Protein AF-A0A024UUH6-F1 (afdb_monomer_lite)

Sequence (190 aa):
MTDNLAWRLVSEKDIDTLAAIHDAVACRQIFYDIFSFQGMASTTGAPLDLLLDMYLYLYVFCKERELTPLKTSVVLAIMHRVIQRDLFLQSSDHGKQAPWTLPDSFDHFQSLLLQHSVERPPISTGIFNAADVASTVEYVTHSYYRHFNLYQVIFIPQTHVSIVQAHDTPSACNIASYEGADTPGNPRPL

Foldseek 3Di:
DAPPQFCVQAHPVLVVVVVVDPDLVVQLVSNCVSPVVPPCPPADCPLVVVVSVLLSVLLVLCVVVVPDSRRSSLLSSLVSVLCCVQQPVPPDDPPDDDRQDLVRSLVSSVVSLCQACDDDPPGYPNRDDPVRSVSSSVVCCVRPSVCVVVSCVRRPDDDDDDDDDDDPPDDDDDDDDDDDDDDDDDDDDD

Radius of gyration: 29.07 Å; chains: 1; bounding box: 110×40×61 Å

pLDDT: mean 72.4, std 16.36, range [36.09, 91.69]

Secondary structure (DSSP, 8-state):
-----TTTSS-HHHHHHHHH---HHHHHHHHHHHH--TT-TTS-HHHHHHHHHHHHHHHHHHHHTT--HHHHHHHHHHHHHHHIIIIIGGGSSTTTPPPPPHHHHHHHHHHHHHHTTS-BTTTB---S-HHHHHHHHHHHHHHTGGGHHHHHHHHS----------------------------------

Structure (mmCIF, N/CA/C/O backbone):
data_AF-A0A024UUH6-F1
#
_entry.id   AF-A0A024UUH6-F1
#
loop_
_atom_site.group_PDB
_atom_site.id
_atom_site.type_symbol
_atom_site.label_atom_id
_atom_site.label_alt_id
_atom_site.label_comp_id
_atom_site.label_asym_id
_atom_site.label_entity_id
_atom_site.label_seq_id
_atom_site.pdbx_PDB_ins_code
_atom_site.Cartn_x
_atom_site.Cartn_y
_atom_site.Cartn_z
_atom_site.occupancy
_atom_site.B_iso_or_equiv
_atom_site.auth_seq_id
_atom_site.auth_comp_id
_atom_site.auth_asym_id
_atom_site.auth_atom_id
_atom_site.pdbx_PDB_model_num
ATOM 1 N N . MET A 1 1 ? 2.266 -19.921 10.089 1.00 39.44 1 MET A N 1
ATOM 2 C CA . MET A 1 1 ? 2.207 -18.879 11.134 1.00 39.44 1 MET A CA 1
ATOM 3 C C . MET A 1 1 ? 1.383 -17.739 10.574 1.00 39.44 1 MET A C 1
ATOM 5 O O . MET A 1 1 ? 1.643 -17.328 9.454 1.00 39.44 1 MET A O 1
ATOM 9 N N . THR A 1 2 ? 0.336 -17.320 11.270 1.00 49.25 2 THR A N 1
ATOM 10 C CA . THR A 1 2 ? -0.510 -16.196 10.859 1.00 49.25 2 THR A CA 1
ATOM 11 C C . THR A 1 2 ? 0.217 -14.886 11.091 1.00 49.25 2 THR A C 1
ATOM 13 O O . THR A 1 2 ? 0.389 -14.474 12.237 1.00 49.25 2 THR A O 1
ATOM 16 N N . ASP A 1 3 ? 0.623 -14.229 10.011 1.00 58.09 3 ASP A N 1
ATOM 17 C CA . ASP A 1 3 ? 1.108 -12.856 10.067 1.00 58.09 3 ASP A CA 1
ATOM 18 C C . ASP A 1 3 ? -0.085 -11.926 10.302 1.00 58.09 3 ASP A C 1
ATOM 20 O O . ASP A 1 3 ? -0.704 -11.438 9.358 1.00 58.09 3 ASP A O 1
ATOM 24 N N . ASN A 1 4 ? -0.453 -11.700 11.563 1.00 62.25 4 ASN A N 1
ATOM 25 C CA . ASN A 1 4 ? -1.406 -10.645 11.873 1.00 62.25 4 ASN A CA 1
ATOM 26 C C . ASN A 1 4 ? -0.729 -9.299 11.569 1.00 62.25 4 ASN A C 1
ATOM 28 O O . ASN A 1 4 ? 0.242 -8.916 12.220 1.00 62.25 4 ASN A O 1
ATOM 32 N N . LEU A 1 5 ? -1.195 -8.628 10.515 1.00 67.56 5 LEU A N 1
ATOM 33 C CA . LEU A 1 5 ? -0.662 -7.343 10.075 1.00 67.56 5 LEU A CA 1
ATOM 34 C C . LEU A 1 5 ? -1.189 -6.169 10.912 1.00 67.56 5 LEU A C 1
ATOM 36 O O . LEU A 1 5 ? -0.645 -5.071 10.792 1.00 67.56 5 LEU A O 1
ATOM 40 N N . ALA A 1 6 ? -2.199 -6.388 11.764 1.00 60.75 6 ALA A N 1
ATOM 41 C CA . ALA A 1 6 ? -2.732 -5.352 12.639 1.00 60.75 6 ALA A CA 1
ATOM 42 C C . ALA A 1 6 ? -1.638 -4.849 13.584 1.00 60.75 6 ALA A C 1
ATOM 44 O O . ALA A 1 6 ? -0.946 -5.644 14.221 1.00 60.75 6 ALA A O 1
ATOM 45 N N . TRP A 1 7 ? -1.475 -3.526 13.645 1.00 61.59 7 TRP A N 1
ATOM 46 C CA . TRP A 1 7 ? -0.504 -2.833 14.506 1.00 61.59 7 TRP A CA 1
ATOM 47 C C . TRP A 1 7 ? 0.975 -3.154 14.270 1.00 61.59 7 TRP A C 1
ATOM 49 O O . TRP A 1 7 ? 1.842 -2.654 14.980 1.00 61.59 7 TRP A O 1
ATOM 59 N N . ARG A 1 8 ? 1.291 -3.989 13.277 1.00 71.06 8 ARG A N 1
ATOM 60 C CA . ARG A 1 8 ? 2.663 -4.438 13.020 1.00 71.06 8 ARG A CA 1
ATOM 61 C C . ARG A 1 8 ? 3.509 -3.373 12.332 1.00 71.06 8 ARG A C 1
ATOM 63 O O . ARG A 1 8 ? 4.728 -3.388 12.440 1.00 71.06 8 ARG A O 1
ATOM 70 N N . LEU A 1 9 ? 2.845 -2.522 11.562 1.00 67.69 9 LEU A N 1
ATOM 71 C CA . LEU A 1 9 ? 3.464 -1.507 10.724 1.00 67.69 9 LEU A CA 1
ATOM 72 C C . LEU A 1 9 ? 3.145 -0.098 11.228 1.00 67.69 9 LEU A C 1
ATOM 74 O O . LEU A 1 9 ? 4.025 0.742 11.254 1.00 67.69 9 LEU A O 1
ATOM 78 N N . VAL A 1 10 ? 1.898 0.143 11.631 1.00 73.75 10 VAL A N 1
ATOM 79 C CA . VAL A 1 10 ? 1.414 1.438 12.120 1.00 73.75 10 VAL A CA 1
ATOM 80 C C . VAL A 1 10 ? 0.763 1.189 13.472 1.00 73.75 10 VAL A C 1
ATOM 82 O O . VAL A 1 10 ? -0.148 0.364 13.542 1.00 73.75 10 VAL A O 1
ATOM 85 N N . SER A 1 11 ? 1.230 1.848 14.529 1.00 79.31 11 SER A N 1
ATOM 86 C CA . SER A 1 11 ? 0.674 1.731 15.880 1.00 79.31 11 SER A CA 1
ATOM 87 C C . SER A 1 11 ? -0.616 2.542 16.035 1.00 79.31 11 SER A C 1
ATOM 89 O O . SER A 1 11 ? -0.889 3.462 15.270 1.00 79.31 11 SER A O 1
ATOM 91 N N . GLU A 1 12 ? -1.405 2.249 17.068 1.00 76.50 12 GLU A N 1
ATOM 92 C CA . GLU A 1 12 ? -2.619 3.012 17.407 1.00 76.50 12 GLU A CA 1
ATOM 93 C C . GLU A 1 12 ? -2.300 4.484 17.658 1.00 76.50 12 GLU A C 1
ATOM 95 O O . GLU A 1 12 ? -2.944 5.370 17.104 1.00 76.50 12 GLU A O 1
ATOM 100 N N . LYS A 1 13 ? -1.194 4.735 18.363 1.00 78.00 13 LYS A N 1
ATOM 101 C CA . LYS A 1 13 ? -0.685 6.084 18.633 1.00 78.00 13 LYS A CA 1
ATOM 102 C C . LYS A 1 13 ? -0.293 6.837 17.361 1.00 78.00 13 LYS A C 1
ATOM 104 O O . LYS A 1 13 ? -0.427 8.060 17.309 1.00 78.00 13 LYS A O 1
ATOM 109 N N . ASP A 1 14 ? 0.181 6.121 16.345 1.00 80.75 14 ASP A N 1
ATOM 110 C CA . ASP A 1 14 ? 0.575 6.710 15.065 1.00 80.75 14 ASP A CA 1
ATOM 111 C C . ASP A 1 14 ? -0.670 7.142 14.285 1.00 80.75 14 ASP A C 1
ATOM 113 O O . ASP A 1 14 ? -0.708 8.223 13.705 1.00 80.75 14 ASP A O 1
ATOM 117 N N . ILE A 1 15 ? -1.736 6.338 14.333 1.00 81.12 15 ILE A N 1
ATOM 118 C CA . ILE A 1 15 ? -3.022 6.679 13.715 1.00 81.12 15 ILE A CA 1
ATOM 119 C C . ILE A 1 15 ? -3.686 7.847 14.445 1.00 81.12 15 ILE A C 1
ATOM 121 O O . ILE A 1 15 ? -4.202 8.747 13.789 1.00 81.12 15 ILE A O 1
ATOM 125 N N . ASP A 1 16 ? -3.626 7.887 15.776 1.00 81.44 16 ASP A N 1
ATOM 126 C CA . ASP A 1 16 ? -4.145 9.013 16.560 1.00 81.44 16 ASP A CA 1
ATOM 127 C C . ASP A 1 16 ? -3.382 10.316 16.274 1.00 81.44 16 ASP A C 1
ATOM 129 O O . ASP A 1 16 ? -3.983 11.385 16.134 1.00 81.44 16 ASP A O 1
ATOM 133 N N . THR A 1 17 ? -2.056 10.247 16.121 1.00 82.56 17 THR A N 1
ATOM 134 C CA . THR A 1 17 ? -1.246 11.415 15.730 1.00 82.56 17 THR A CA 1
ATOM 135 C C . THR A 1 17 ? -1.536 11.852 14.293 1.00 82.56 17 THR A C 1
ATOM 137 O O . THR A 1 17 ? -1.727 13.044 14.048 1.00 82.56 17 THR A O 1
ATOM 140 N N . LEU A 1 18 ? -1.686 10.908 13.359 1.00 81.44 18 LEU A N 1
ATOM 141 C CA . LEU A 1 18 ? -2.162 11.154 11.991 1.00 81.44 18 LEU A CA 1
ATOM 142 C C . LEU A 1 18 ? -3.600 11.700 11.944 1.00 81.44 18 LEU A C 1
ATOM 144 O O . LEU A 1 18 ? -3.979 12.366 10.981 1.00 81.44 18 LEU A O 1
ATOM 148 N N . ALA A 1 19 ? -4.442 11.402 12.934 1.00 80.31 19 ALA A N 1
ATOM 149 C CA . ALA A 1 19 ? -5.799 11.936 13.023 1.00 80.31 19 ALA A CA 1
ATOM 150 C C . ALA A 1 19 ? -5.805 13.382 13.539 1.00 80.31 19 ALA A C 1
ATOM 152 O O . ALA A 1 19 ? -6.609 14.194 13.075 1.00 80.31 19 ALA A O 1
ATOM 153 N N . ALA A 1 20 ? -4.890 13.715 14.454 1.00 82.75 20 ALA A N 1
ATOM 154 C CA . ALA A 1 20 ? -4.714 15.067 14.977 1.00 82.75 20 ALA A CA 1
ATOM 155 C C . ALA A 1 20 ? -4.125 16.032 13.932 1.00 82.75 20 ALA A C 1
ATOM 157 O O . ALA A 1 20 ? -4.461 17.221 13.903 1.00 82.75 20 ALA A O 1
ATOM 158 N N . ILE A 1 21 ? -3.263 15.529 13.050 1.00 82.19 21 ILE A N 1
ATOM 159 C CA . ILE A 1 21 ? -2.563 16.334 12.049 1.00 82.19 21 ILE A CA 1
ATOM 160 C C . ILE A 1 21 ? -3.404 16.458 10.775 1.00 82.19 21 ILE A C 1
ATOM 162 O O . ILE A 1 21 ? -3.848 15.477 10.187 1.00 82.19 21 ILE A O 1
ATOM 166 N N . HIS A 1 22 ? -3.608 17.701 10.340 1.00 74.19 22 HIS A N 1
ATOM 167 C CA . HIS A 1 22 ? -4.350 18.036 9.118 1.00 74.19 22 HIS A CA 1
ATOM 168 C C . HIS A 1 22 ? -3.438 18.559 7.997 1.00 74.19 22 HIS A C 1
ATOM 170 O O . HIS A 1 22 ? -3.907 18.831 6.895 1.00 74.19 22 HIS A O 1
ATOM 176 N N . ASP A 1 23 ? -2.140 18.700 8.274 1.00 85.12 23 ASP A N 1
ATOM 177 C CA . ASP A 1 23 ? -1.145 19.137 7.301 1.00 85.12 23 ASP A CA 1
ATOM 178 C C . ASP A 1 23 ? -0.537 17.940 6.556 1.00 85.12 23 ASP A C 1
ATOM 180 O O . ASP A 1 23 ? 0.016 17.019 7.159 1.00 85.12 23 ASP A O 1
ATOM 184 N N . ALA A 1 24 ? -0.608 17.978 5.225 1.00 80.88 24 ALA A N 1
ATOM 185 C CA . ALA A 1 24 ? -0.091 16.929 4.352 1.00 80.88 24 ALA A CA 1
ATOM 186 C C . ALA A 1 24 ? 1.429 16.751 4.491 1.00 80.88 24 ALA A C 1
ATOM 188 O O . ALA A 1 24 ? 1.928 15.629 4.401 1.00 80.88 24 ALA A O 1
ATOM 189 N N . VAL A 1 25 ? 2.173 17.838 4.735 1.00 83.81 25 VAL A N 1
ATOM 190 C CA . VAL A 1 25 ? 3.635 17.777 4.887 1.00 83.81 25 VAL A CA 1
ATOM 191 C C . VAL A 1 25 ? 4.002 17.025 6.164 1.00 83.81 25 VAL A C 1
ATOM 193 O O . VAL A 1 25 ? 4.821 16.107 6.116 1.00 83.81 25 VAL A O 1
ATOM 196 N N . ALA A 1 26 ? 3.364 17.363 7.285 1.00 83.88 26 ALA A N 1
ATOM 197 C CA . ALA A 1 26 ? 3.571 16.680 8.557 1.00 83.88 26 ALA A CA 1
ATOM 198 C C . ALA A 1 26 ? 3.159 15.195 8.509 1.00 83.88 26 ALA A C 1
ATOM 200 O O . ALA A 1 26 ? 3.899 14.345 9.004 1.00 83.88 26 ALA A O 1
ATOM 201 N N . CYS A 1 27 ? 2.049 14.853 7.842 1.00 83.00 27 CYS A N 1
ATOM 202 C CA . CYS A 1 27 ? 1.651 13.453 7.647 1.00 83.00 27 CYS A CA 1
ATOM 203 C C . CYS A 1 27 ? 2.709 12.646 6.877 1.00 83.00 27 CYS A C 1
ATOM 205 O O . CYS A 1 27 ? 3.017 11.517 7.255 1.00 83.00 27 CYS A O 1
ATOM 207 N N . ARG A 1 28 ? 3.314 13.222 5.828 1.00 83.19 28 ARG A N 1
ATOM 208 C CA . ARG A 1 28 ? 4.396 12.557 5.081 1.00 83.19 28 ARG A CA 1
ATOM 209 C C . ARG A 1 28 ? 5.624 12.273 5.938 1.00 83.19 28 ARG A C 1
ATOM 211 O O . ARG A 1 28 ? 6.223 11.215 5.781 1.00 83.19 28 ARG A O 1
ATOM 218 N N . GLN A 1 29 ? 5.987 13.186 6.840 1.00 82.75 29 GLN A N 1
ATOM 219 C CA . GLN A 1 29 ? 7.122 12.983 7.747 1.00 82.75 29 GLN A CA 1
ATOM 220 C C . GLN A 1 29 ? 6.876 11.820 8.711 1.00 82.75 29 GLN A C 1
ATOM 222 O O . GLN A 1 29 ? 7.771 11.014 8.943 1.00 82.75 29 GLN A O 1
ATOM 227 N N . ILE A 1 30 ? 5.645 11.685 9.208 1.00 83.31 30 ILE A N 1
ATOM 228 C CA . ILE A 1 30 ? 5.253 10.555 10.056 1.00 83.31 30 ILE A CA 1
ATOM 229 C C . ILE A 1 30 ? 5.337 9.244 9.279 1.00 83.31 30 ILE A C 1
ATOM 231 O O . ILE A 1 30 ? 5.922 8.281 9.762 1.00 83.31 30 ILE A O 1
ATOM 235 N N . PHE A 1 31 ? 4.822 9.203 8.048 1.00 83.31 31 PHE A N 1
ATOM 236 C CA . PHE A 1 31 ? 4.964 8.012 7.214 1.00 83.31 31 PHE A CA 1
ATOM 237 C C . PHE A 1 31 ? 6.431 7.680 6.927 1.00 83.31 31 PHE A C 1
ATOM 239 O O . PHE A 1 31 ? 6.809 6.516 7.000 1.00 83.31 31 PHE A O 1
ATOM 246 N N . TYR A 1 32 ? 7.270 8.678 6.652 1.00 82.00 32 TYR A N 1
ATOM 247 C CA . TYR A 1 32 ? 8.700 8.459 6.456 1.00 82.00 32 TYR A CA 1
ATOM 248 C C . TYR A 1 32 ? 9.358 7.785 7.672 1.00 82.00 32 TYR A C 1
ATOM 250 O O . TYR A 1 32 ? 10.109 6.823 7.500 1.00 82.00 32 TYR A O 1
ATOM 258 N N . ASP A 1 33 ? 9.034 8.244 8.883 1.00 81.44 33 ASP A N 1
ATOM 259 C CA . ASP A 1 33 ? 9.549 7.677 10.133 1.00 81.44 33 ASP A CA 1
ATOM 260 C C . ASP A 1 33 ? 9.037 6.243 10.364 1.00 81.44 33 ASP A C 1
ATOM 262 O O . ASP A 1 33 ? 9.822 5.306 10.532 1.00 81.44 33 ASP A O 1
ATOM 266 N N . ILE A 1 34 ? 7.720 6.040 10.247 1.00 78.75 34 ILE A N 1
ATOM 267 C CA . ILE A 1 34 ? 7.058 4.744 10.458 1.00 78.75 34 ILE A CA 1
ATOM 268 C C . ILE A 1 34 ? 7.581 3.680 9.497 1.00 78.75 34 ILE A C 1
ATOM 270 O O . ILE A 1 34 ? 7.903 2.561 9.897 1.00 78.75 34 ILE A O 1
ATOM 274 N N . PHE A 1 35 ? 7.645 4.009 8.208 1.00 73.81 35 PHE A N 1
ATOM 275 C CA . PHE A 1 35 ? 7.996 3.029 7.191 1.00 73.81 35 PHE A CA 1
ATOM 276 C C . PHE A 1 35 ? 9.485 2.734 7.133 1.00 73.81 35 PHE A C 1
ATOM 278 O O . PHE A 1 35 ? 9.835 1.768 6.452 1.00 73.81 35 PHE A O 1
ATOM 285 N N . SER A 1 36 ? 10.320 3.531 7.829 1.00 63.97 36 SER A N 1
ATOM 286 C CA . SER A 1 36 ? 11.758 3.316 8.034 1.00 63.97 36 SER A CA 1
ATOM 287 C C . SER A 1 36 ? 12.369 2.580 6.846 1.00 63.97 36 SER A C 1
ATOM 289 O O . SER A 1 36 ? 12.851 1.464 7.020 1.00 63.97 36 SER A O 1
ATOM 291 N N . PHE A 1 37 ? 12.205 3.115 5.624 1.00 61.81 37 PHE A N 1
ATOM 292 C CA . PHE A 1 37 ? 12.335 2.324 4.397 1.00 61.81 37 PHE A CA 1
ATOM 293 C C . PHE A 1 37 ? 13.752 1.770 4.262 1.00 61.81 37 PHE A C 1
ATOM 295 O O . PHE A 1 37 ? 14.666 2.409 3.733 1.00 61.81 37 PHE A O 1
ATOM 302 N N . GLN A 1 38 ? 13.930 0.570 4.800 1.00 49.31 38 GLN A N 1
ATOM 303 C CA . GLN A 1 38 ? 15.211 -0.046 5.079 1.00 49.31 38 GLN A CA 1
ATOM 304 C C . GLN A 1 38 ? 15.755 -0.541 3.739 1.00 49.31 38 GLN A C 1
ATOM 306 O O . GLN A 1 38 ? 15.474 -1.653 3.306 1.00 49.31 38 GLN A O 1
ATOM 311 N N . GLY A 1 39 ? 16.442 0.353 3.024 1.00 49.88 39 GLY A N 1
ATOM 312 C CA . GLY A 1 39 ? 16.947 0.118 1.668 1.00 49.88 39 GLY A CA 1
ATOM 313 C C . GLY A 1 39 ? 16.685 1.241 0.656 1.00 49.88 39 GLY A C 1
ATOM 314 O O . GLY A 1 39 ? 17.280 1.206 -0.414 1.00 49.88 39 GLY A O 1
ATOM 315 N N . MET A 1 40 ? 15.868 2.259 0.970 1.00 50.94 40 MET A N 1
ATOM 316 C CA . MET A 1 40 ? 15.593 3.383 0.047 1.00 50.94 40 MET A CA 1
ATOM 317 C C . MET A 1 40 ? 16.543 4.576 0.164 1.00 50.94 40 MET A C 1
ATOM 319 O O . MET A 1 40 ? 16.445 5.513 -0.623 1.00 50.94 40 MET A O 1
ATOM 323 N N . ALA A 1 41 ? 17.506 4.543 1.086 1.00 43.94 41 ALA A N 1
ATOM 324 C CA . ALA A 1 41 ? 18.464 5.637 1.271 1.00 43.94 41 ALA A CA 1
ATOM 325 C C . ALA A 1 41 ? 19.328 5.936 0.021 1.00 43.94 41 ALA A C 1
ATOM 327 O O . ALA A 1 41 ? 20.025 6.947 -0.010 1.00 43.94 41 ALA A O 1
ATOM 328 N N . SER A 1 42 ? 19.307 5.070 -1.000 1.00 47.69 42 SER A N 1
ATOM 329 C CA . SER A 1 42 ? 20.167 5.171 -2.185 1.00 47.69 42 SER A CA 1
ATOM 330 C C . SER A 1 42 ? 19.463 5.648 -3.460 1.00 47.69 42 SER A C 1
ATOM 332 O O . SER A 1 42 ? 20.149 5.974 -4.426 1.00 47.69 42 SER A O 1
ATOM 334 N N . THR A 1 43 ? 18.129 5.726 -3.492 1.00 50.38 43 THR A N 1
ATOM 335 C CA . THR A 1 43 ? 17.380 6.232 -4.653 1.00 50.38 43 THR A CA 1
ATOM 336 C C . THR A 1 43 ? 16.918 7.655 -4.363 1.00 50.38 43 THR A C 1
ATOM 338 O O . THR A 1 43 ? 16.274 7.894 -3.350 1.00 50.38 43 THR A O 1
ATOM 341 N N . THR A 1 44 ? 17.282 8.596 -5.235 1.00 55.78 44 THR A N 1
ATOM 342 C CA . THR A 1 44 ? 16.883 10.019 -5.257 1.00 55.78 44 THR A CA 1
ATOM 343 C C . THR A 1 44 ? 15.517 10.313 -4.615 1.00 55.78 44 THR A C 1
ATOM 345 O O . THR A 1 44 ? 14.575 9.565 -4.843 1.00 55.78 44 THR A O 1
ATOM 348 N N . GLY A 1 45 ? 15.372 11.431 -3.890 1.00 64.06 45 GLY A N 1
ATOM 349 C CA . GLY A 1 45 ? 14.162 11.750 -3.104 1.00 64.06 45 GLY A CA 1
ATOM 350 C C . GLY A 1 45 ? 12.815 11.732 -3.852 1.00 64.06 45 GLY A C 1
ATOM 351 O O . GLY A 1 45 ? 11.798 11.425 -3.247 1.00 64.06 45 GLY A O 1
ATOM 352 N N . ALA A 1 46 ? 12.793 11.959 -5.170 1.00 68.06 46 ALA A N 1
ATOM 353 C CA . ALA A 1 46 ? 11.552 12.032 -5.951 1.00 68.06 46 ALA A CA 1
ATOM 354 C C . ALA A 1 46 ? 10.729 10.714 -5.994 1.00 68.06 46 ALA A C 1
ATOM 356 O O . ALA A 1 46 ? 9.524 10.764 -5.748 1.00 68.06 46 ALA A O 1
ATOM 357 N N . PRO A 1 47 ? 11.322 9.530 -6.270 1.00 78.50 47 PRO A N 1
ATOM 358 C CA . PRO A 1 47 ? 10.643 8.243 -6.099 1.00 78.50 47 PRO A CA 1
ATOM 359 C C . PRO A 1 47 ? 10.030 8.040 -4.710 1.00 78.50 47 PRO A C 1
ATOM 361 O O . PRO A 1 47 ? 8.905 7.560 -4.589 1.00 78.50 47 PRO A O 1
ATOM 364 N N . LEU A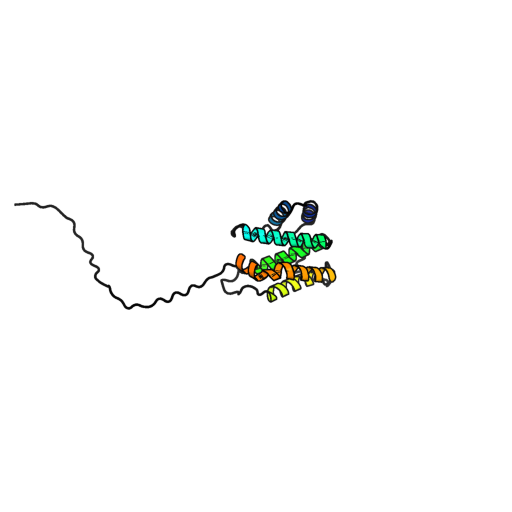 1 48 ? 10.753 8.424 -3.658 1.00 80.56 48 LEU A N 1
ATOM 365 C CA . LEU A 1 48 ? 10.278 8.275 -2.288 1.00 80.56 48 LEU A CA 1
ATOM 366 C C . LEU A 1 48 ? 9.070 9.179 -2.006 1.00 80.56 48 LEU A C 1
ATOM 368 O O . LEU A 1 48 ? 8.095 8.713 -1.420 1.00 80.56 48 LEU A O 1
ATOM 372 N N . ASP A 1 49 ? 9.101 10.430 -2.470 1.00 83.75 49 ASP A N 1
ATOM 373 C CA . ASP A 1 49 ? 7.987 11.373 -2.322 1.00 83.75 49 ASP A CA 1
ATOM 374 C C . ASP A 1 49 ? 6.704 10.848 -2.983 1.00 83.75 49 ASP A C 1
ATOM 376 O O . ASP A 1 49 ? 5.637 10.884 -2.371 1.00 83.75 49 ASP A O 1
ATOM 380 N N . LEU A 1 50 ? 6.812 10.259 -4.181 1.00 86.44 50 LEU A N 1
ATOM 381 C CA . LEU A 1 50 ? 5.692 9.610 -4.877 1.00 86.44 50 LEU A CA 1
ATOM 382 C C . LEU A 1 50 ? 5.065 8.492 -4.028 1.00 86.44 50 LEU A C 1
ATOM 384 O O . LEU A 1 50 ? 3.846 8.307 -4.016 1.00 86.44 50 LEU A O 1
ATOM 388 N N . LEU A 1 51 ? 5.902 7.725 -3.328 1.00 8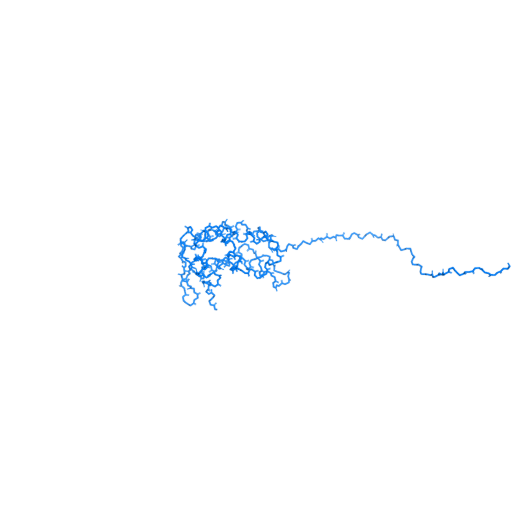4.81 51 LEU A N 1
ATOM 389 C CA . LEU A 1 51 ? 5.441 6.630 -2.488 1.00 84.81 51 LEU A CA 1
ATOM 390 C C . LEU A 1 51 ? 4.766 7.144 -1.210 1.00 84.81 51 LEU A C 1
ATOM 392 O O . LEU A 1 51 ? 3.713 6.636 -0.826 1.00 84.81 51 LEU A O 1
ATOM 396 N N . LEU A 1 52 ? 5.337 8.173 -0.579 1.00 86.69 52 LEU A N 1
ATOM 397 C CA . LEU A 1 52 ? 4.743 8.845 0.579 1.00 86.69 52 LEU A CA 1
ATOM 398 C C . LEU A 1 52 ? 3.388 9.470 0.233 1.00 86.69 52 LEU A C 1
ATOM 400 O O . LEU A 1 52 ? 2.439 9.313 1.000 1.00 86.69 52 LEU A O 1
ATOM 404 N N . ASP A 1 53 ? 3.273 10.119 -0.927 1.00 88.50 53 ASP A N 1
ATOM 405 C CA . ASP A 1 53 ? 2.004 10.664 -1.413 1.00 88.50 53 ASP A CA 1
ATOM 406 C C . ASP A 1 53 ? 0.969 9.548 -1.619 1.00 88.50 53 ASP A C 1
ATOM 408 O O . ASP A 1 53 ? -0.182 9.685 -1.210 1.00 88.50 53 ASP A O 1
ATOM 412 N N . MET A 1 54 ? 1.368 8.397 -2.167 1.00 88.12 54 MET A N 1
ATOM 413 C CA . MET A 1 54 ? 0.470 7.247 -2.309 1.00 88.12 54 MET A CA 1
ATOM 414 C C . MET A 1 54 ? -0.039 6.740 -0.944 1.00 88.12 54 MET A C 1
ATOM 416 O O . MET A 1 54 ? -1.237 6.485 -0.802 1.00 88.12 54 MET A O 1
ATOM 420 N N . TYR A 1 55 ? 0.823 6.632 0.077 1.00 88.38 55 TYR A N 1
ATOM 421 C CA . TYR A 1 55 ? 0.390 6.257 1.434 1.00 88.38 55 TYR A CA 1
ATOM 422 C C . TYR A 1 55 ? -0.521 7.313 2.067 1.00 88.38 55 TYR A C 1
ATOM 424 O O . TYR A 1 55 ? -1.500 6.959 2.727 1.00 88.38 55 TYR A O 1
ATOM 432 N N . LEU A 1 56 ? -0.246 8.598 1.828 1.00 89.38 56 LEU A N 1
ATOM 433 C CA . LEU A 1 56 ? -1.098 9.694 2.276 1.00 89.38 56 LEU A CA 1
ATOM 434 C C . LEU A 1 56 ? -2.498 9.583 1.664 1.00 89.38 56 LEU A C 1
ATOM 436 O O . LEU A 1 56 ? -3.484 9.633 2.396 1.00 89.38 56 LEU A O 1
ATOM 440 N N . TYR A 1 57 ? -2.601 9.389 0.348 1.00 90.56 57 TYR A N 1
ATOM 441 C CA . TYR A 1 57 ? -3.895 9.239 -0.319 1.00 90.56 57 TYR A CA 1
ATOM 442 C C . TYR A 1 57 ? -4.643 7.988 0.148 1.00 90.56 57 TYR A C 1
ATOM 444 O O . TYR A 1 57 ? -5.855 8.050 0.356 1.00 90.56 57 TYR A O 1
ATOM 452 N N . LEU A 1 58 ? -3.934 6.884 0.395 1.00 90.31 58 LEU A N 1
ATOM 453 C CA . LEU A 1 58 ? -4.523 5.667 0.952 1.00 90.31 58 LEU A CA 1
ATOM 454 C C . LEU A 1 58 ? -5.084 5.896 2.364 1.00 90.31 58 LEU A C 1
ATOM 456 O O . LEU A 1 58 ? -6.170 5.414 2.687 1.00 90.31 58 LEU A O 1
ATOM 460 N N . TYR A 1 59 ? -4.386 6.666 3.199 1.00 88.88 59 TYR A N 1
ATOM 461 C CA . TYR A 1 59 ? -4.878 7.063 4.517 1.00 88.88 59 TYR A CA 1
ATOM 462 C C . TYR A 1 59 ? -6.087 8.005 4.430 1.00 88.88 59 TYR A C 1
ATOM 464 O O . TYR A 1 59 ? -7.065 7.810 5.152 1.00 88.88 59 TYR A O 1
ATOM 472 N N . VAL A 1 60 ? -6.063 8.984 3.520 1.00 90.25 60 VAL A N 1
ATOM 473 C CA . VAL A 1 60 ? -7.210 9.872 3.265 1.00 90.25 60 VAL A CA 1
ATOM 474 C C . VAL A 1 60 ? -8.433 9.058 2.849 1.00 90.25 60 VAL A C 1
ATOM 476 O O . VAL A 1 60 ? -9.498 9.248 3.428 1.00 90.25 60 VAL A O 1
ATOM 479 N N . PHE A 1 61 ? -8.275 8.083 1.949 1.00 90.94 61 PHE A N 1
ATOM 480 C CA . PHE A 1 61 ? -9.342 7.145 1.592 1.00 90.94 61 PHE A CA 1
ATOM 481 C C . PHE A 1 61 ? -9.890 6.399 2.817 1.00 90.94 61 PHE A C 1
ATOM 483 O O . PHE A 1 61 ? -11.105 6.291 2.989 1.00 90.94 61 PHE A O 1
ATOM 490 N N . CYS A 1 62 ? -9.011 5.925 3.706 1.00 88.62 62 CYS A N 1
ATOM 491 C CA . CYS A 1 62 ? -9.444 5.256 4.931 1.00 88.62 62 CYS A CA 1
ATOM 492 C C . CYS A 1 62 ? -10.259 6.186 5.844 1.00 88.62 62 CYS A C 1
ATOM 494 O O . CYS A 1 62 ? -11.249 5.743 6.429 1.00 88.62 62 CYS A O 1
ATOM 496 N N . LYS A 1 63 ? -9.890 7.473 5.927 1.00 86.88 63 LYS A N 1
ATOM 497 C CA . LYS A 1 63 ? -10.657 8.491 6.663 1.00 86.88 63 LYS A CA 1
ATOM 498 C C . LYS A 1 63 ? -12.009 8.781 6.016 1.00 86.88 63 LYS A C 1
ATOM 500 O O . LYS A 1 63 ? -13.003 8.844 6.727 1.00 86.88 63 LYS A O 1
ATOM 505 N N . GLU A 1 64 ? -12.064 8.937 4.694 1.00 88.50 64 GLU A N 1
ATOM 506 C CA . GLU A 1 64 ? -13.310 9.208 3.955 1.00 88.50 64 GLU A CA 1
ATOM 507 C C . GLU A 1 64 ? -14.333 8.074 4.082 1.00 88.50 64 GLU A C 1
ATOM 509 O O . GLU A 1 64 ? -15.539 8.306 4.032 1.00 88.50 64 GLU A O 1
ATOM 514 N N . ARG A 1 65 ? -13.857 6.838 4.249 1.00 85.19 65 ARG A N 1
ATOM 515 C CA . ARG A 1 65 ? -14.690 5.653 4.479 1.00 85.19 65 ARG A CA 1
ATOM 516 C C . ARG A 1 65 ? -14.988 5.386 5.956 1.00 85.19 65 ARG A C 1
ATOM 518 O O . ARG A 1 65 ? -15.603 4.367 6.253 1.00 85.19 65 ARG A O 1
ATOM 525 N N . GLU A 1 66 ? -14.544 6.265 6.859 1.00 84.62 66 GLU A N 1
ATOM 526 C CA . GLU A 1 66 ? -14.693 6.125 8.314 1.00 84.62 66 GLU A CA 1
ATOM 527 C C . GLU A 1 66 ? -14.215 4.749 8.821 1.00 84.62 66 GLU A C 1
ATOM 529 O O . GLU A 1 66 ? -14.809 4.132 9.711 1.00 84.62 66 GLU A O 1
ATOM 534 N N . LEU A 1 67 ? -13.129 4.234 8.229 1.00 82.50 67 LEU A N 1
ATOM 535 C CA . LEU A 1 67 ? -12.555 2.958 8.640 1.00 82.50 67 LEU A CA 1
ATOM 536 C C . LEU A 1 67 ? -12.012 3.070 10.065 1.00 82.50 67 LEU A C 1
ATOM 538 O O . LEU A 1 67 ? -11.394 4.063 10.453 1.00 82.50 67 LEU A O 1
ATOM 542 N N . THR A 1 68 ? -12.209 2.010 10.850 1.00 85.19 68 THR A N 1
ATOM 543 C CA . THR A 1 68 ? -11.659 1.956 12.205 1.00 85.19 68 THR A CA 1
ATOM 544 C C . THR A 1 68 ? -10.128 2.026 12.158 1.00 85.19 68 THR A C 1
ATOM 546 O O . THR A 1 68 ? -9.528 1.530 11.200 1.00 85.19 68 THR A O 1
ATOM 549 N N . PRO A 1 69 ? -9.464 2.563 13.197 1.00 82.12 69 PRO A N 1
ATOM 550 C CA . PRO A 1 69 ? -8.001 2.631 13.255 1.00 82.12 69 PRO A CA 1
ATOM 551 C C . PRO A 1 69 ? -7.337 1.279 12.967 1.00 82.12 69 PRO A C 1
ATOM 553 O O . PRO A 1 69 ? -6.384 1.181 12.196 1.00 82.12 69 PRO A O 1
ATOM 556 N N . LEU A 1 70 ? -7.928 0.204 13.489 1.00 83.00 70 LEU A N 1
ATOM 557 C CA . LEU A 1 70 ? -7.475 -1.157 13.237 1.00 83.00 70 LEU A CA 1
ATOM 558 C C . LEU A 1 70 ? -7.542 -1.519 11.743 1.00 83.00 70 LEU A C 1
ATOM 560 O O . LEU A 1 70 ? -6.549 -1.997 11.198 1.00 83.00 70 LEU A O 1
ATOM 564 N N . LYS A 1 71 ? -8.662 -1.246 11.059 1.00 84.00 71 LYS A N 1
ATOM 565 C CA . LYS A 1 71 ? -8.807 -1.485 9.611 1.00 84.00 71 LYS A CA 1
ATOM 566 C C . LYS A 1 71 ? -7.788 -0.674 8.810 1.00 84.00 71 LYS A C 1
ATOM 568 O O . LYS A 1 71 ? -7.109 -1.238 7.956 1.00 84.00 71 LYS A O 1
ATOM 573 N N . THR A 1 72 ? -7.627 0.606 9.134 1.00 87.25 72 THR A N 1
ATOM 574 C CA . THR A 1 72 ? -6.650 1.503 8.498 1.00 87.25 72 THR A CA 1
ATOM 575 C C . THR A 1 72 ? -5.222 0.971 8.635 1.00 87.25 72 THR A C 1
ATOM 577 O O . THR A 1 72 ? -4.493 0.913 7.645 1.00 87.25 72 THR A O 1
ATOM 580 N N . SER A 1 73 ? -4.843 0.490 9.826 1.00 86.19 73 SER A N 1
ATOM 581 C CA . SER A 1 73 ? -3.523 -0.114 10.067 1.00 86.19 73 SER A CA 1
ATOM 582 C C . SER A 1 73 ? -3.266 -1.323 9.158 1.00 86.19 73 SER A C 1
ATOM 584 O O . SER A 1 73 ? -2.180 -1.474 8.598 1.00 86.19 73 SER A O 1
ATOM 586 N N . VAL A 1 74 ? -4.290 -2.159 8.957 1.00 86.12 74 VAL A N 1
ATOM 587 C CA . VAL A 1 74 ? -4.190 -3.378 8.153 1.00 86.12 74 VAL A CA 1
ATOM 588 C C . VAL A 1 74 ? -4.144 -3.047 6.664 1.00 86.12 74 VAL A C 1
ATOM 590 O O . VAL A 1 74 ? -3.314 -3.616 5.962 1.00 86.12 74 VAL A O 1
ATOM 593 N N . VAL A 1 75 ? -4.962 -2.106 6.174 1.00 87.81 75 VAL A N 1
ATOM 594 C CA . VAL A 1 75 ? -4.919 -1.662 4.765 1.00 87.81 75 VAL A CA 1
ATOM 595 C C . VAL A 1 75 ? -3.537 -1.108 4.414 1.00 87.81 75 VAL A C 1
ATOM 597 O O . VAL A 1 75 ? -2.946 -1.519 3.413 1.00 87.81 75 VAL A O 1
ATOM 600 N N . LEU A 1 76 ? -2.985 -0.235 5.265 1.00 87.00 76 LEU A N 1
ATOM 601 C CA . LEU A 1 76 ? -1.639 0.318 5.085 1.00 87.00 76 LEU A CA 1
ATOM 602 C C . LEU A 1 76 ? -0.572 -0.787 5.084 1.00 87.00 76 LEU A C 1
ATOM 604 O O . LEU A 1 76 ? 0.317 -0.785 4.233 1.00 87.00 76 LEU A O 1
ATOM 608 N N . ALA A 1 77 ? -0.682 -1.772 5.980 1.00 85.81 77 ALA A N 1
ATOM 609 C CA . ALA A 1 77 ? 0.254 -2.891 6.061 1.00 85.81 77 ALA A CA 1
ATOM 610 C C . ALA A 1 77 ? 0.175 -3.859 4.871 1.00 85.81 77 ALA A C 1
ATOM 612 O O . ALA A 1 77 ? 1.216 -4.338 4.413 1.00 85.81 77 ALA A O 1
ATOM 613 N N . ILE A 1 78 ? -1.028 -4.143 4.358 1.00 88.25 78 ILE A N 1
ATOM 614 C CA . ILE A 1 78 ? -1.225 -4.953 3.147 1.00 88.25 78 ILE A CA 1
ATOM 615 C C . ILE A 1 78 ? -0.545 -4.261 1.967 1.00 88.25 78 ILE A C 1
ATOM 617 O O . ILE A 1 78 ? 0.293 -4.871 1.305 1.00 88.25 78 ILE A O 1
ATOM 621 N N . MET A 1 79 ? -0.851 -2.980 1.747 1.00 88.94 79 MET A N 1
ATOM 622 C CA . MET A 1 79 ? -0.280 -2.220 0.636 1.00 88.94 79 MET A CA 1
ATOM 623 C C . MET A 1 79 ? 1.237 -2.112 0.742 1.00 88.94 79 MET A C 1
ATOM 625 O O . MET A 1 79 ? 1.935 -2.332 -0.244 1.00 88.94 79 MET A O 1
ATOM 629 N N . HIS A 1 80 ? 1.766 -1.881 1.943 1.00 86.44 80 HIS A N 1
ATOM 630 C CA . HIS A 1 80 ? 3.207 -1.871 2.159 1.00 86.44 80 HIS A CA 1
ATOM 631 C C . HIS A 1 80 ? 3.867 -3.202 1.791 1.00 86.44 80 HIS A C 1
ATOM 633 O O . HIS A 1 80 ? 4.895 -3.203 1.120 1.00 86.44 80 HIS A O 1
ATOM 639 N N . ARG A 1 81 ? 3.271 -4.344 2.164 1.00 85.00 81 ARG A N 1
ATOM 640 C CA . ARG A 1 81 ? 3.799 -5.661 1.775 1.00 85.00 81 ARG A CA 1
ATOM 641 C C . ARG A 1 81 ? 3.770 -5.888 0.267 1.00 85.00 81 ARG A C 1
ATOM 643 O O . ARG A 1 81 ? 4.742 -6.422 -0.262 1.00 85.00 81 ARG A O 1
ATOM 650 N N . VAL A 1 82 ? 2.689 -5.490 -0.404 1.00 87.62 82 VAL A N 1
ATOM 651 C CA . VAL A 1 82 ? 2.569 -5.588 -1.869 1.00 87.62 82 VAL A CA 1
ATOM 652 C C . VAL A 1 82 ? 3.683 -4.785 -2.532 1.00 87.62 82 VAL A C 1
ATOM 654 O O . VAL A 1 82 ? 4.468 -5.333 -3.293 1.00 87.62 82 VAL A O 1
ATOM 657 N N . ILE A 1 83 ? 3.848 -3.525 -2.137 1.00 85.31 83 ILE A N 1
ATOM 658 C CA . ILE A 1 83 ? 4.875 -2.625 -2.673 1.00 85.31 83 ILE A CA 1
ATOM 659 C C . ILE A 1 83 ? 6.282 -3.149 -2.385 1.00 85.31 83 ILE A C 1
ATOM 661 O O . ILE A 1 83 ? 7.136 -3.158 -3.271 1.00 85.31 83 ILE A O 1
ATOM 665 N N . GLN A 1 84 ? 6.532 -3.614 -1.158 1.00 80.50 84 GLN A N 1
ATOM 666 C CA . GLN A 1 84 ? 7.811 -4.198 -0.767 1.00 80.50 84 GLN A CA 1
ATOM 667 C C . GLN A 1 84 ? 8.152 -5.417 -1.635 1.00 80.50 84 GLN A C 1
ATOM 669 O O . GLN A 1 84 ? 9.292 -5.568 -2.076 1.00 80.50 84 GLN A O 1
ATOM 674 N N . ARG A 1 85 ? 7.166 -6.270 -1.925 1.00 82.56 85 ARG A N 1
ATOM 675 C CA . ARG A 1 85 ? 7.339 -7.427 -2.805 1.00 82.56 85 ARG A CA 1
ATOM 676 C C . ARG A 1 85 ? 7.568 -7.024 -4.258 1.00 82.56 85 ARG A C 1
ATOM 678 O O . ARG A 1 85 ? 8.522 -7.503 -4.869 1.00 82.56 85 ARG A O 1
ATOM 685 N N . ASP A 1 86 ? 6.707 -6.166 -4.787 1.00 82.19 86 ASP A N 1
ATOM 686 C CA . ASP A 1 86 ? 6.665 -5.841 -6.209 1.00 82.19 86 ASP A CA 1
ATOM 687 C C . ASP A 1 86 ? 7.856 -4.994 -6.642 1.00 82.19 86 ASP A C 1
ATOM 689 O O . ASP A 1 86 ? 8.379 -5.204 -7.737 1.00 82.19 86 ASP A O 1
ATOM 693 N N . LEU A 1 87 ? 8.298 -4.065 -5.788 1.00 78.62 87 LEU A N 1
ATOM 694 C CA . LEU A 1 87 ? 9.327 -3.085 -6.132 1.00 78.62 87 LEU A CA 1
ATOM 695 C C . LEU A 1 87 ? 10.702 -3.396 -5.518 1.00 78.62 87 LEU A C 1
ATOM 697 O O . LEU A 1 87 ? 11.709 -3.077 -6.141 1.00 78.62 87 LEU A O 1
ATOM 701 N N . PHE A 1 88 ? 10.781 -4.021 -4.333 1.00 71.94 88 PHE A N 1
ATOM 702 C CA . PHE A 1 88 ? 12.044 -4.097 -3.568 1.00 71.94 88 PHE A CA 1
ATOM 703 C C . PHE A 1 88 ? 12.626 -5.508 -3.416 1.00 71.94 88 PHE A C 1
ATOM 705 O O . PHE A 1 88 ? 13.845 -5.692 -3.456 1.00 71.94 88 PHE A O 1
ATOM 712 N N . LEU A 1 89 ? 11.782 -6.531 -3.267 1.00 68.19 89 LEU A N 1
ATOM 713 C CA . LEU A 1 89 ? 12.232 -7.915 -3.069 1.00 68.19 89 LEU A CA 1
ATOM 714 C C . LEU A 1 89 ? 12.680 -8.614 -4.365 1.00 68.19 89 LEU A C 1
ATOM 716 O O . LEU A 1 89 ? 13.060 -9.781 -4.322 1.00 68.19 89 LEU A O 1
ATOM 720 N N . GLN A 1 90 ? 12.729 -7.905 -5.498 1.00 60.66 90 GLN A N 1
ATOM 721 C CA . GLN A 1 90 ? 13.257 -8.422 -6.772 1.00 60.66 90 GLN A CA 1
ATOM 722 C C . GLN A 1 90 ? 14.786 -8.652 -6.776 1.00 60.66 90 GLN A C 1
ATOM 724 O O . GLN A 1 90 ? 15.357 -9.045 -7.789 1.00 60.66 90 GLN A O 1
ATOM 729 N N . SER A 1 91 ? 15.472 -8.407 -5.655 1.00 47.72 91 SER A N 1
ATOM 730 C CA . SER A 1 91 ? 16.936 -8.350 -5.566 1.00 47.72 91 SER A CA 1
ATOM 731 C C . SER A 1 91 ? 17.635 -9.642 -5.116 1.00 47.72 91 SER A C 1
ATOM 733 O O . SER A 1 91 ? 18.864 -9.674 -5.108 1.00 47.72 91 SER A O 1
ATOM 735 N N . SER A 1 92 ? 16.918 -10.714 -4.751 1.00 48.16 92 SER A N 1
ATOM 736 C CA . SER A 1 92 ? 17.555 -11.878 -4.106 1.00 48.16 92 SER A CA 1
ATOM 737 C C . SER A 1 92 ? 18.055 -12.980 -5.043 1.00 48.16 92 SER A C 1
ATOM 739 O O . SER A 1 92 ? 18.822 -13.826 -4.589 1.00 48.16 92 SER A O 1
ATOM 741 N N . ASP A 1 93 ? 17.697 -12.974 -6.330 1.00 45.47 93 ASP A N 1
ATOM 742 C CA . ASP A 1 93 ? 18.144 -14.015 -7.263 1.00 45.47 93 ASP A CA 1
ATOM 743 C C . ASP A 1 93 ? 18.686 -13.408 -8.562 1.00 45.47 93 ASP A C 1
ATOM 745 O O . ASP A 1 93 ? 17.960 -13.155 -9.524 1.00 45.47 93 ASP A O 1
ATOM 749 N N . HIS A 1 94 ? 19.987 -13.105 -8.524 1.00 43.75 94 HIS A N 1
ATOM 750 C CA . HIS A 1 94 ? 20.872 -12.691 -9.616 1.00 43.75 94 HIS A CA 1
ATOM 751 C C . HIS A 1 94 ? 20.263 -12.747 -11.035 1.00 43.75 94 HIS A C 1
ATOM 753 O O . HIS A 1 94 ? 20.477 -13.697 -11.789 1.00 43.75 94 HIS A O 1
ATOM 759 N N . GLY A 1 95 ? 19.539 -11.689 -11.419 1.00 49.25 95 GLY A N 1
ATOM 760 C CA . GLY A 1 95 ? 19.214 -11.357 -12.811 1.00 49.25 95 GLY A CA 1
ATOM 761 C C . GLY A 1 95 ? 18.314 -12.335 -13.576 1.00 49.25 95 GLY A C 1
ATOM 762 O O . GLY A 1 95 ? 18.301 -12.273 -14.804 1.00 49.25 95 GLY A O 1
ATOM 763 N N . LYS A 1 96 ? 17.589 -13.242 -12.905 1.00 51.03 96 LYS A N 1
ATOM 764 C CA . LYS A 1 96 ? 16.767 -14.267 -13.588 1.00 51.03 96 LYS A CA 1
ATOM 765 C C . LYS A 1 96 ? 15.259 -14.122 -13.431 1.00 51.03 96 LYS A C 1
ATOM 767 O O . LYS A 1 96 ? 14.529 -14.793 -14.159 1.00 51.03 96 LYS A O 1
ATOM 772 N N . GLN A 1 97 ? 14.778 -13.281 -12.522 1.00 57.44 97 GLN A N 1
ATOM 773 C CA . GLN A 1 97 ? 13.340 -13.128 -12.311 1.00 57.44 97 GLN A CA 1
ATOM 774 C C . GLN A 1 97 ? 12.834 -11.912 -13.083 1.00 57.44 97 GLN A C 1
ATOM 776 O O . GLN A 1 97 ? 13.307 -10.795 -12.886 1.00 57.44 97 GLN A O 1
ATOM 781 N N . ALA A 1 98 ? 11.910 -12.160 -14.013 1.00 62.84 98 ALA A N 1
ATOM 782 C CA . ALA A 1 98 ? 11.199 -11.098 -14.708 1.00 62.84 98 ALA A CA 1
ATOM 783 C C . ALA A 1 98 ? 10.442 -10.232 -13.683 1.00 62.84 98 ALA A C 1
ATOM 785 O O . ALA A 1 98 ? 10.013 -10.766 -12.654 1.00 62.84 98 ALA A O 1
ATOM 786 N N . PRO A 1 99 ? 10.253 -8.926 -13.951 1.00 67.94 99 PRO A N 1
ATOM 787 C CA . PRO A 1 99 ? 9.409 -8.085 -13.115 1.00 67.94 99 PRO A CA 1
ATOM 788 C C . PRO A 1 99 ? 8.054 -8.756 -12.889 1.00 67.94 99 PRO A C 1
ATOM 790 O O . PRO A 1 99 ? 7.477 -9.300 -13.835 1.00 67.94 99 PRO A O 1
ATOM 793 N N . TRP A 1 100 ? 7.548 -8.713 -11.654 1.00 73.38 100 TRP A N 1
ATOM 794 C CA . TRP A 1 100 ? 6.218 -9.246 -11.349 1.00 73.38 100 TRP A CA 1
ATOM 795 C C . TRP A 1 100 ? 5.183 -8.627 -12.285 1.00 73.38 100 TRP A C 1
ATOM 797 O O . TRP A 1 100 ? 5.174 -7.411 -12.496 1.00 73.38 100 TRP A O 1
ATOM 807 N N . THR A 1 101 ? 4.318 -9.452 -12.870 1.00 82.31 101 THR A N 1
ATOM 808 C CA . THR A 1 101 ? 3.272 -8.926 -13.743 1.00 82.31 101 THR A CA 1
ATOM 809 C C . THR A 1 101 ? 2.136 -8.336 -12.907 1.00 82.31 101 THR A C 1
ATOM 811 O O . THR A 1 101 ? 1.959 -8.674 -11.735 1.00 82.31 101 THR A O 1
ATOM 814 N N . LEU A 1 102 ? 1.349 -7.436 -13.505 1.00 85.69 102 LEU A N 1
ATOM 815 C CA . LEU A 1 102 ? 0.178 -6.854 -12.840 1.00 85.69 102 LEU A CA 1
ATOM 816 C C . LEU A 1 102 ? -0.783 -7.936 -12.298 1.00 85.69 102 LEU A C 1
ATOM 818 O O . LEU A 1 102 ? -1.187 -7.803 -11.143 1.00 85.69 102 LEU A O 1
ATOM 822 N N . PRO A 1 103 ? -1.118 -9.008 -13.051 1.00 86.50 103 PRO A N 1
ATOM 823 C CA . PRO A 1 103 ? -1.916 -10.117 -12.525 1.00 86.50 103 PRO A CA 1
ATOM 824 C C . PRO A 1 103 ? -1.308 -10.779 -11.282 1.00 86.50 103 PRO A C 1
ATOM 826 O O . PRO A 1 103 ? -2.020 -10.978 -10.304 1.00 86.50 103 PRO A O 1
ATOM 829 N N . ASP A 1 104 ? 0.003 -11.046 -11.273 1.00 86.00 104 ASP A N 1
ATOM 830 C CA . ASP A 1 104 ? 0.666 -11.712 -10.139 1.00 86.00 104 ASP A CA 1
ATOM 831 C C . ASP A 1 104 ? 0.617 -10.863 -8.859 1.00 86.00 104 ASP A C 1
ATOM 833 O O . ASP A 1 104 ? 0.392 -11.377 -7.758 1.00 86.00 104 ASP A O 1
ATOM 837 N N . SER A 1 105 ? 0.830 -9.551 -9.002 1.00 87.06 105 SER A N 1
ATOM 838 C CA . SER A 1 105 ? 0.715 -8.606 -7.888 1.00 87.06 105 SER A CA 1
ATOM 839 C C . SER A 1 105 ? -0.728 -8.517 -7.390 1.00 87.06 105 SER A C 1
ATOM 841 O O . SER A 1 105 ? -0.969 -8.554 -6.181 1.00 87.06 105 SER A O 1
ATOM 843 N N . PHE A 1 106 ? -1.698 -8.448 -8.306 1.00 88.19 106 PHE A N 1
ATOM 844 C CA . PHE A 1 106 ? -3.113 -8.371 -7.953 1.00 88.19 106 PHE A CA 1
ATOM 845 C C . PHE A 1 106 ? -3.592 -9.627 -7.214 1.00 88.19 106 PHE A C 1
ATOM 847 O O . PHE A 1 106 ? -4.240 -9.510 -6.173 1.00 88.19 106 PHE A O 1
ATOM 854 N N . ASP A 1 107 ? -3.201 -10.817 -7.673 1.00 87.50 107 ASP A N 1
ATOM 855 C CA . ASP A 1 107 ? -3.510 -12.084 -7.003 1.00 87.50 107 ASP A CA 1
ATOM 856 C C . ASP A 1 107 ? -2.903 -12.134 -5.594 1.00 87.50 107 ASP A C 1
ATOM 858 O O . ASP A 1 107 ? -3.526 -12.620 -4.639 1.00 87.50 107 ASP A O 1
ATOM 862 N N . HIS A 1 108 ? -1.694 -11.587 -5.422 1.00 87.19 108 HIS A N 1
ATOM 863 C CA . HIS A 1 108 ? -1.068 -11.484 -4.109 1.00 87.19 108 HIS A CA 1
ATOM 864 C C . HIS A 1 108 ? -1.814 -10.529 -3.177 1.00 87.19 108 HIS A C 1
ATOM 866 O O . HIS A 1 108 ? -2.093 -10.887 -2.029 1.00 87.19 108 HIS A O 1
ATOM 872 N N . PHE A 1 109 ? -2.155 -9.338 -3.666 1.00 89.31 109 PHE A N 1
ATOM 873 C CA . PHE A 1 109 ? -2.949 -8.359 -2.934 1.00 89.31 109 PHE A CA 1
ATOM 874 C C . PHE A 1 109 ? -4.302 -8.943 -2.517 1.00 89.31 109 PHE A C 1
ATOM 876 O O . PHE A 1 109 ? -4.670 -8.869 -1.344 1.00 89.31 109 PHE A O 1
ATOM 883 N N . GLN A 1 110 ? -5.006 -9.599 -3.441 1.00 87.62 110 GLN A N 1
ATOM 884 C CA . GLN A 1 110 ? -6.287 -10.242 -3.169 1.00 87.62 110 GLN A CA 1
ATOM 885 C C . GLN A 1 110 ? -6.148 -11.346 -2.114 1.00 87.62 110 GLN A C 1
ATOM 887 O O . GLN A 1 110 ? -6.973 -11.435 -1.205 1.00 87.62 110 GLN A O 1
ATOM 892 N N . SER A 1 111 ? -5.086 -12.151 -2.184 1.00 85.88 111 SER A N 1
ATOM 893 C CA . SER A 1 111 ? -4.807 -13.196 -1.193 1.00 85.88 111 SER A CA 1
ATOM 894 C C . SER A 1 111 ? -4.591 -12.618 0.209 1.00 85.88 111 SER A C 1
ATOM 896 O O . SER A 1 111 ? -5.174 -13.116 1.174 1.00 85.88 111 SER A O 1
ATOM 898 N N . LEU A 1 112 ? -3.801 -11.542 0.325 1.00 84.06 112 LEU A N 1
ATOM 899 C CA . LEU A 1 112 ? -3.581 -10.841 1.595 1.00 84.06 112 LEU A CA 1
ATOM 900 C C . LEU A 1 112 ? -4.883 -10.238 2.131 1.00 84.06 112 LEU A C 1
ATOM 902 O O . LEU A 1 112 ? -5.197 -10.389 3.309 1.00 84.06 112 LEU A O 1
ATOM 906 N N . LEU A 1 113 ? -5.674 -9.599 1.270 1.00 84.81 113 LEU A N 1
ATOM 907 C CA . LEU A 1 113 ? -6.936 -8.979 1.663 1.00 84.81 113 LEU A CA 1
ATOM 908 C C . LEU A 1 113 ? -7.960 -10.016 2.149 1.00 84.81 113 LEU A C 1
ATOM 910 O O . LEU A 1 113 ? -8.601 -9.819 3.183 1.00 84.81 113 LEU A O 1
ATOM 914 N N . LEU A 1 114 ? -8.069 -11.158 1.462 1.00 80.88 114 LEU A N 1
ATOM 915 C CA . LEU A 1 114 ? -8.942 -12.265 1.864 1.00 80.88 114 LEU A CA 1
ATOM 916 C C . LEU A 1 114 ? -8.524 -12.877 3.208 1.00 80.88 114 LEU A C 1
ATOM 918 O O . LEU A 1 114 ? -9.391 -13.198 4.024 1.00 80.88 114 LEU A O 1
ATOM 922 N N . GLN A 1 115 ? -7.217 -12.977 3.471 1.00 76.62 115 GLN A N 1
ATOM 923 C CA . GLN A 1 115 ? -6.667 -13.456 4.745 1.00 76.62 115 GLN A CA 1
ATOM 924 C C . GLN A 1 115 ? -6.971 -12.524 5.935 1.00 76.62 115 GLN A C 1
ATOM 926 O O . GLN A 1 115 ? 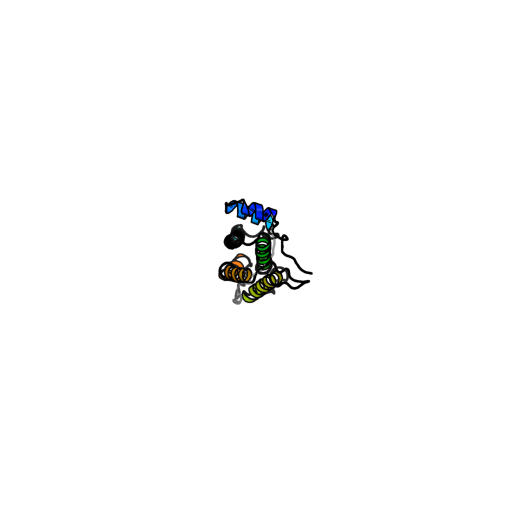-6.846 -12.933 7.087 1.00 76.62 115 GLN A O 1
ATOM 931 N N . HIS A 1 116 ? -7.376 -11.280 5.683 1.00 73.81 116 HIS A N 1
ATOM 932 C CA . HIS A 1 116 ? -7.800 -10.337 6.722 1.00 73.81 116 HIS A CA 1
ATOM 933 C C . HIS A 1 116 ? -9.308 -10.030 6.685 1.00 73.81 116 HIS A C 1
ATOM 935 O O . HIS A 1 116 ? -9.794 -9.225 7.480 1.00 73.81 116 HIS A O 1
ATOM 941 N N . SER A 1 117 ? -10.064 -10.664 5.782 1.00 67.62 117 SER A N 1
ATOM 942 C CA . SER A 1 117 ? -11.512 -10.465 5.645 1.00 67.62 117 SER A CA 1
ATOM 943 C C . SER A 1 117 ? -12.339 -11.685 6.053 1.00 67.62 117 SER A C 1
ATOM 945 O O . SER A 1 117 ? -13.391 -11.520 6.664 1.00 67.62 117 SER A O 1
ATOM 947 N N . VAL A 1 118 ? -11.901 -12.911 5.752 1.00 57.53 118 VAL A N 1
ATOM 948 C CA . VAL A 1 118 ? -12.740 -14.104 5.965 1.00 57.53 118 VAL A CA 1
ATOM 949 C C . VAL A 1 118 ? -12.498 -14.692 7.347 1.00 57.53 118 VAL A C 1
ATOM 951 O O . VAL A 1 118 ? -11.443 -15.260 7.574 1.00 57.53 118 VAL A O 1
ATOM 954 N N . GLU A 1 119 ? -13.455 -14.659 8.266 1.00 52.16 119 GLU A N 1
ATOM 955 C CA . GLU A 1 119 ? -13.293 -15.259 9.598 1.00 52.16 119 GLU A CA 1
ATOM 956 C C . GLU A 1 119 ? -13.112 -16.794 9.509 1.00 52.16 119 GLU A C 1
ATOM 958 O O . GLU A 1 119 ? -14.063 -17.559 9.352 1.00 52.16 119 GLU A O 1
ATOM 963 N N . ARG A 1 120 ? -11.861 -17.268 9.554 1.00 54.44 120 ARG A N 1
ATOM 964 C CA . ARG A 1 120 ? -11.514 -18.696 9.638 1.00 54.44 120 ARG A CA 1
ATOM 965 C C . ARG A 1 120 ? -10.503 -18.881 10.763 1.00 54.44 120 ARG A C 1
ATOM 967 O O . ARG A 1 120 ? -9.304 -18.713 10.521 1.00 54.44 120 ARG A O 1
ATOM 974 N N . PRO A 1 121 ? -10.931 -19.255 11.977 1.00 41.56 121 PRO A N 1
ATOM 975 C CA . PRO A 1 121 ? -10.000 -19.707 13.006 1.00 41.56 121 PRO A CA 1
ATOM 976 C C . PRO A 1 121 ? -9.289 -20.967 12.479 1.00 41.56 121 PRO A C 1
ATOM 978 O O . PRO A 1 121 ? -9.985 -21.837 11.949 1.00 41.56 121 PRO A O 1
ATOM 981 N N . PRO A 1 122 ? -7.950 -21.125 12.558 1.00 51.66 122 PRO A N 1
ATOM 982 C CA . PRO A 1 122 ? -6.921 -20.335 13.252 1.00 51.66 122 PRO A CA 1
ATOM 983 C C . PRO A 1 122 ? -6.099 -19.376 12.349 1.00 51.66 122 PRO A C 1
ATOM 985 O O . PRO A 1 122 ? -4.987 -19.013 12.723 1.00 51.66 122 PRO A O 1
ATOM 988 N N . ILE A 1 123 ? -6.578 -19.015 11.147 1.00 50.66 123 ILE A N 1
ATOM 989 C CA . ILE A 1 123 ? -5.760 -18.396 10.078 1.00 50.66 123 ILE A CA 1
ATOM 990 C C . ILE A 1 123 ? -6.121 -16.930 9.762 1.00 50.66 123 ILE A C 1
ATOM 992 O O . ILE A 1 123 ? -5.244 -16.164 9.361 1.00 50.66 123 ILE A O 1
ATOM 996 N N . SER A 1 124 ? -7.379 -16.520 9.932 1.00 52.69 124 SER A N 1
ATOM 997 C CA . SER A 1 124 ? -7.854 -15.222 9.443 1.00 52.69 124 SER A CA 1
ATOM 998 C C . SER A 1 124 ? -8.753 -14.513 10.450 1.00 52.69 124 SER A C 1
ATOM 1000 O O . SER A 1 124 ? -9.684 -15.094 11.010 1.00 52.69 124 SER A O 1
ATOM 1002 N N . THR A 1 125 ? -8.439 -13.243 10.681 1.00 57.47 125 THR A N 1
ATOM 1003 C CA . THR A 1 125 ? -9.170 -12.320 11.547 1.00 57.47 125 THR A CA 1
ATOM 1004 C C . THR A 1 125 ? -10.213 -11.614 10.688 1.00 57.47 125 THR A C 1
ATOM 1006 O O . THR A 1 125 ? -9.820 -10.898 9.774 1.00 57.47 125 THR A O 1
ATOM 1009 N N . GLY A 1 126 ? -11.509 -11.814 10.939 1.00 63.53 126 GLY A N 1
ATOM 1010 C CA . GLY A 1 126 ? -12.607 -11.156 10.212 1.00 63.53 126 GLY A CA 1
ATOM 1011 C C . GLY A 1 126 ? -12.688 -9.652 10.497 1.00 63.53 126 GLY A C 1
ATOM 1012 O O . GLY A 1 126 ? -13.628 -9.183 11.128 1.00 63.53 126 GLY A O 1
ATOM 1013 N N . ILE A 1 127 ? -11.662 -8.900 10.097 1.00 68.88 127 ILE A N 1
ATOM 1014 C CA . ILE A 1 127 ? -11.501 -7.474 10.400 1.00 68.88 127 ILE A CA 1
ATOM 1015 C C . ILE A 1 127 ? -12.312 -6.624 9.418 1.00 68.88 127 ILE A C 1
ATOM 1017 O O . ILE A 1 127 ? -12.871 -5.599 9.809 1.00 68.88 127 ILE A O 1
ATOM 1021 N N . PHE A 1 128 ? -12.381 -7.041 8.152 1.00 74.38 128 PHE A N 1
ATOM 1022 C CA . PHE A 1 128 ? -13.062 -6.303 7.089 1.00 74.38 128 PHE A CA 1
ATOM 1023 C C . PHE A 1 128 ? -14.437 -6.870 6.760 1.00 74.38 128 PHE A C 1
ATOM 1025 O O . PHE A 1 128 ? -14.607 -8.082 6.627 1.00 74.38 128 PHE A O 1
ATOM 1032 N N . ASN A 1 129 ? -15.395 -5.971 6.527 1.00 79.50 129 ASN A N 1
ATOM 1033 C CA . ASN A 1 129 ? -16.678 -6.326 5.935 1.00 79.50 129 ASN A CA 1
ATOM 1034 C C . ASN A 1 129 ? -16.550 -6.440 4.403 1.00 79.50 129 ASN A C 1
ATOM 1036 O O . ASN A 1 129 ? -15.662 -5.836 3.802 1.00 79.50 129 ASN A O 1
ATOM 1040 N N . ALA A 1 130 ? -17.466 -7.154 3.746 1.00 79.38 130 ALA A N 1
ATOM 1041 C CA . ALA A 1 130 ? -17.443 -7.344 2.292 1.00 79.38 130 ALA A CA 1
ATOM 1042 C C . ALA A 1 130 ? -17.480 -6.013 1.508 1.00 79.38 130 ALA A C 1
ATOM 1044 O O . ALA A 1 130 ? -16.820 -5.881 0.478 1.00 79.38 130 ALA A O 1
ATOM 1045 N N . ALA A 1 131 ? -18.202 -5.008 2.018 1.00 82.50 131 ALA A N 1
ATOM 1046 C CA . ALA A 1 131 ? -18.249 -3.668 1.428 1.00 82.50 131 ALA A CA 1
ATOM 1047 C C . ALA A 1 131 ? -16.904 -2.921 1.538 1.00 82.50 131 ALA A C 1
ATOM 1049 O O . ALA A 1 131 ? -16.474 -2.257 0.590 1.00 82.50 131 ALA A O 1
ATOM 1050 N N . ASP A 1 132 ? -16.209 -3.074 2.667 1.00 83.25 132 ASP A N 1
ATOM 1051 C CA . ASP A 1 132 ? -14.896 -2.461 2.897 1.00 83.25 132 ASP A CA 1
ATOM 1052 C C . ASP A 1 132 ? -13.855 -3.085 1.962 1.00 83.25 132 ASP A C 1
ATOM 1054 O O . ASP A 1 132 ? -13.042 -2.384 1.367 1.00 83.25 132 ASP A O 1
ATOM 1058 N N . VAL A 1 133 ? -13.923 -4.407 1.770 1.00 85.19 133 VAL A N 1
ATOM 1059 C CA . VAL A 1 133 ? -13.065 -5.133 0.826 1.00 85.19 133 VAL A CA 1
ATOM 1060 C C . VAL A 1 133 ? -13.291 -4.642 -0.597 1.00 85.19 133 VAL A C 1
ATOM 1062 O O . VAL A 1 133 ? -12.332 -4.259 -1.259 1.00 85.19 133 VAL A O 1
ATOM 1065 N N . ALA A 1 134 ? -14.542 -4.612 -1.065 1.00 87.12 134 ALA A N 1
ATOM 1066 C CA . ALA A 1 134 ? -14.858 -4.203 -2.433 1.00 87.12 134 ALA A CA 1
ATOM 1067 C C . ALA A 1 134 ? -14.388 -2.770 -2.726 1.00 87.12 134 ALA A C 1
ATOM 1069 O O . ALA A 1 134 ? -13.727 -2.530 -3.735 1.00 87.12 134 ALA A O 1
ATOM 1070 N N . SER A 1 135 ? -14.658 -1.839 -1.806 1.00 88.81 135 SER A N 1
ATOM 1071 C CA . SER A 1 135 ? -14.227 -0.444 -1.945 1.00 88.81 135 SER A CA 1
ATOM 1072 C C . SER A 1 135 ? -12.706 -0.282 -1.883 1.00 88.81 135 SER A C 1
ATOM 1074 O O . SER A 1 135 ? -12.153 0.532 -2.621 1.00 88.81 135 SER A O 1
ATOM 1076 N N . THR A 1 136 ? -12.014 -1.073 -1.056 1.00 88.62 136 THR A N 1
ATOM 1077 C CA . THR A 1 136 ? -10.544 -1.070 -0.991 1.00 88.62 136 THR A CA 1
ATOM 1078 C C . THR A 1 136 ? -9.938 -1.586 -2.293 1.00 88.62 136 THR A C 1
ATOM 1080 O O . THR A 1 136 ? -9.032 -0.954 -2.831 1.00 8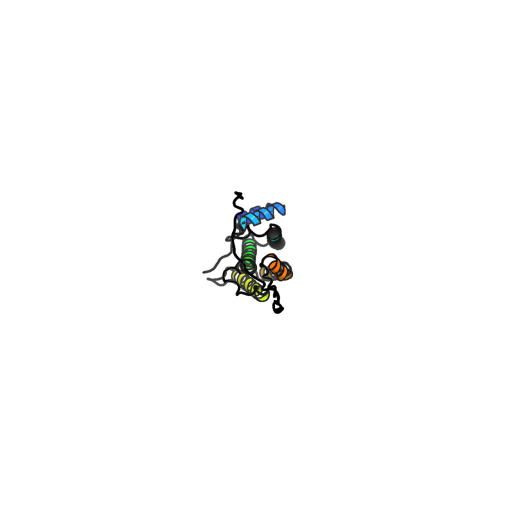8.62 136 THR A O 1
ATOM 1083 N N . VAL A 1 137 ? -10.451 -2.696 -2.839 1.00 90.62 137 VAL A N 1
ATOM 1084 C CA . VAL A 1 137 ? -9.991 -3.237 -4.129 1.00 90.62 137 VAL A CA 1
ATOM 1085 C C . VAL A 1 137 ? -10.194 -2.204 -5.233 1.00 90.62 137 VAL A C 1
ATOM 1087 O O . VAL A 1 137 ? -9.251 -1.893 -5.952 1.00 90.62 137 VAL A O 1
ATOM 1090 N N . GLU A 1 138 ? -11.392 -1.623 -5.329 1.00 91.56 138 GLU A N 1
ATOM 1091 C CA . GLU A 1 138 ? -11.701 -0.611 -6.338 1.00 91.56 138 GLU A CA 1
ATOM 1092 C C . GLU A 1 138 ? -10.757 0.594 -6.241 1.00 91.56 138 GLU A C 1
ATOM 1094 O O . GLU A 1 138 ? -10.202 1.027 -7.255 1.00 91.56 138 GLU A O 1
ATOM 1099 N N . TYR A 1 139 ? -10.523 1.103 -5.029 1.00 91.69 139 TYR A N 1
ATOM 1100 C CA . TYR A 1 139 ? -9.616 2.221 -4.802 1.00 91.69 139 TYR A CA 1
ATOM 1101 C C . TYR A 1 139 ? -8.179 1.893 -5.223 1.00 91.69 139 TYR A C 1
ATOM 1103 O O . TYR A 1 139 ? -7.560 2.661 -5.964 1.00 91.69 139 TYR A O 1
ATOM 1111 N N . VAL A 1 140 ? -7.648 0.745 -4.795 1.00 90.25 140 VAL A N 1
ATOM 1112 C CA . VAL A 1 140 ? -6.273 0.321 -5.101 1.00 90.25 140 VAL A CA 1
ATOM 1113 C C . VAL A 1 140 ? -6.093 0.071 -6.601 1.00 90.25 140 VAL A C 1
ATOM 1115 O O . VAL A 1 140 ? -5.073 0.459 -7.172 1.00 90.25 140 VAL A O 1
ATOM 1118 N N . THR A 1 141 ? -7.094 -0.495 -7.280 1.00 90.31 141 THR A N 1
ATOM 1119 C CA . THR A 1 141 ? -7.061 -0.677 -8.736 1.00 90.31 141 THR A CA 1
ATOM 1120 C C . THR A 1 141 ? -6.976 0.658 -9.481 1.00 90.31 141 THR A C 1
ATOM 1122 O O . THR A 1 141 ? -6.170 0.797 -10.404 1.00 90.31 141 THR A O 1
ATOM 1125 N N . HIS A 1 142 ? -7.752 1.663 -9.067 1.00 90.44 142 HIS A N 1
ATOM 1126 C CA . HIS A 1 142 ? -7.788 2.968 -9.735 1.00 90.44 142 HIS A CA 1
ATOM 1127 C C . HIS A 1 142 ? -6.609 3.888 -9.391 1.00 90.44 142 HIS A C 1
ATOM 1129 O O . HIS A 1 142 ? -6.279 4.766 -10.194 1.00 90.44 142 HIS A O 1
ATOM 1135 N N . SER A 1 143 ? -5.980 3.699 -8.230 1.00 88.44 143 SER A N 1
ATOM 1136 C CA . SER A 1 143 ? -4.857 4.516 -7.755 1.00 88.44 143 SER A CA 1
ATOM 1137 C C . SER A 1 143 ? -3.502 3.874 -8.068 1.00 88.44 143 SER A C 1
ATOM 1139 O O . SER A 1 143 ? -2.738 4.415 -8.869 1.00 88.44 143 SER A O 1
ATOM 1141 N N . TYR A 1 144 ? -3.220 2.706 -7.487 1.00 88.38 144 TYR A N 1
ATOM 1142 C CA . TYR A 1 144 ? -1.934 2.020 -7.585 1.00 88.38 144 TYR A CA 1
ATOM 1143 C C . TYR A 1 144 ? -1.791 1.252 -8.902 1.00 88.38 144 TYR A C 1
ATOM 1145 O O . TYR A 1 144 ? -0.901 1.553 -9.700 1.00 88.38 144 TYR A O 1
ATOM 1153 N N . TYR A 1 145 ? -2.696 0.306 -9.184 1.00 88.19 145 TYR A N 1
ATOM 1154 C CA . TYR A 1 145 ? -2.535 -0.586 -10.341 1.00 88.19 145 TYR A CA 1
ATOM 1155 C C . TYR A 1 145 ? -2.653 0.134 -11.686 1.00 88.19 145 TYR A C 1
ATOM 1157 O O . TYR A 1 145 ? -1.974 -0.235 -12.644 1.00 88.19 145 TYR A O 1
ATOM 1165 N N . ARG A 1 146 ? -3.435 1.217 -11.752 1.00 89.69 146 ARG A N 1
ATOM 1166 C CA . ARG A 1 146 ? -3.494 2.098 -12.928 1.00 89.69 146 ARG A CA 1
ATOM 1167 C C . ARG A 1 146 ? -2.118 2.640 -13.335 1.00 89.69 146 ARG A C 1
ATOM 1169 O O . ARG A 1 146 ? -1.870 2.832 -14.523 1.00 89.69 146 ARG A O 1
ATOM 1176 N N . HIS A 1 147 ? -1.234 2.865 -12.366 1.00 87.44 147 HIS A N 1
ATOM 1177 C CA . HIS A 1 147 ? 0.108 3.407 -12.577 1.00 87.44 147 HIS A CA 1
ATOM 1178 C C . HIS A 1 147 ? 1.207 2.364 -12.315 1.00 87.44 147 HIS A C 1
ATOM 1180 O O . HIS A 1 147 ? 2.373 2.725 -12.185 1.00 87.44 147 HIS A O 1
ATOM 1186 N N . PHE A 1 148 ? 0.871 1.070 -12.279 1.00 85.75 148 PHE A N 1
ATOM 1187 C CA . PHE A 1 148 ? 1.805 -0.007 -11.933 1.00 85.75 148 PHE A CA 1
ATOM 1188 C C . PHE A 1 148 ? 3.084 0.009 -12.785 1.00 85.75 148 PHE A C 1
ATOM 1190 O O . PHE A 1 148 ? 4.188 0.002 -12.246 1.00 85.75 148 PHE A O 1
ATOM 1197 N N . ASN A 1 149 ? 2.949 0.149 -14.109 1.00 84.69 149 ASN A N 1
ATOM 1198 C CA . ASN A 1 149 ? 4.096 0.222 -15.023 1.00 84.69 149 ASN A CA 1
ATOM 1199 C C . ASN A 1 149 ? 5.001 1.434 -14.744 1.00 84.69 149 ASN A C 1
ATOM 1201 O O . ASN A 1 149 ? 6.214 1.345 -14.909 1.00 84.69 149 ASN A O 1
ATOM 1205 N N . LEU A 1 150 ? 4.430 2.565 -14.314 1.00 85.94 150 LEU A N 1
ATOM 1206 C CA . LEU A 1 150 ? 5.206 3.755 -13.962 1.00 85.94 150 LEU A CA 1
ATOM 1207 C C . LEU A 1 150 ? 6.063 3.481 -12.722 1.00 85.94 150 LEU A C 1
ATOM 1209 O O . LEU A 1 150 ? 7.260 3.759 -12.737 1.00 85.94 150 LEU A O 1
ATOM 1213 N N . TYR A 1 151 ? 5.473 2.883 -11.682 1.00 84.06 151 TYR A N 1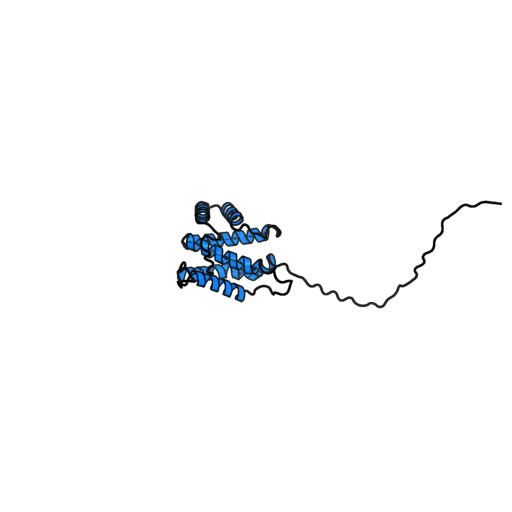
ATOM 1214 C CA . TYR A 1 151 ? 6.213 2.475 -10.486 1.00 84.06 151 TYR A CA 1
ATOM 1215 C C . TYR A 1 151 ? 7.325 1.476 -10.832 1.00 84.06 151 TYR A C 1
ATOM 1217 O O . TYR A 1 151 ? 8.455 1.639 -10.382 1.00 84.06 151 TYR A O 1
ATOM 1225 N N . GLN A 1 152 ? 7.055 0.498 -11.697 1.00 81.56 152 GLN A N 1
ATOM 1226 C CA . GLN A 1 152 ? 8.084 -0.437 -12.153 1.00 81.56 152 GLN A CA 1
ATOM 1227 C C . GLN A 1 152 ? 9.254 0.270 -12.841 1.00 81.56 152 GLN A C 1
ATOM 1229 O O . GLN A 1 152 ? 10.401 -0.007 -12.520 1.00 81.56 152 GLN A O 1
ATOM 1234 N N . VAL A 1 153 ? 8.994 1.220 -13.739 1.00 81.31 153 VAL A N 1
ATOM 1235 C CA . VAL A 1 153 ? 10.064 1.952 -14.437 1.00 81.31 153 VAL A CA 1
ATOM 1236 C C . VAL A 1 153 ? 10.896 2.817 -13.485 1.00 81.31 153 VAL A C 1
ATOM 1238 O O . VAL A 1 153 ? 12.104 2.930 -13.674 1.00 81.31 153 VAL A O 1
ATOM 1241 N N . ILE A 1 154 ? 10.268 3.427 -12.477 1.00 81.38 154 ILE A N 1
ATOM 1242 C CA . ILE A 1 154 ? 10.946 4.327 -11.533 1.00 81.38 154 ILE A CA 1
ATOM 1243 C C . ILE A 1 154 ? 11.810 3.550 -10.531 1.00 81.38 154 ILE A C 1
ATOM 1245 O O . ILE A 1 154 ? 12.910 3.992 -10.204 1.00 81.38 154 ILE A O 1
ATOM 1249 N N . PHE A 1 155 ? 11.308 2.422 -10.022 1.00 76.81 155 PHE A N 1
ATOM 1250 C CA . PHE A 1 155 ? 11.939 1.698 -8.917 1.00 76.81 155 PHE A CA 1
ATOM 1251 C C . PHE A 1 155 ? 12.783 0.500 -9.360 1.00 76.81 155 PHE A C 1
ATOM 1253 O O . PHE A 1 155 ? 13.712 0.123 -8.646 1.00 76.81 155 PHE A O 1
ATOM 1260 N N . ILE A 1 156 ? 12.499 -0.095 -10.523 1.00 76.06 156 ILE A N 1
ATOM 1261 C CA . ILE A 1 156 ? 13.247 -1.249 -11.027 1.00 76.06 156 ILE A CA 1
ATOM 1262 C C . ILE A 1 156 ? 14.364 -0.744 -11.951 1.00 76.06 156 ILE A C 1
ATOM 1264 O O . ILE A 1 156 ? 14.075 -0.102 -12.966 1.00 76.06 156 ILE A O 1
ATOM 1268 N N . PRO A 1 157 ? 15.645 -1.033 -11.648 1.00 69.38 157 PRO A N 1
ATOM 1269 C CA . PRO A 1 157 ? 16.752 -0.623 -12.499 1.00 69.38 157 PRO A CA 1
ATOM 1270 C C . PRO A 1 157 ? 16.627 -1.276 -13.882 1.00 69.38 157 PRO A C 1
ATOM 1272 O O . PRO A 1 157 ? 16.690 -2.496 -14.027 1.00 69.38 157 PRO A O 1
ATOM 1275 N N . GLN A 1 158 ? 16.451 -0.450 -14.913 1.00 65.25 158 GLN A N 1
ATOM 1276 C CA . GLN A 1 158 ? 16.347 -0.891 -16.303 1.00 65.25 158 GLN A CA 1
ATOM 1277 C C . GLN A 1 158 ? 17.723 -1.362 -16.797 1.00 65.25 158 GLN A C 1
ATOM 1279 O O . GLN A 1 158 ? 18.632 -0.555 -16.997 1.00 65.25 158 GLN A O 1
ATOM 1284 N N . THR A 1 159 ? 17.902 -2.664 -17.025 1.00 60.59 159 THR A N 1
ATOM 1285 C CA . THR A 1 159 ? 19.111 -3.183 -17.680 1.00 60.59 159 THR A CA 1
ATOM 1286 C C . THR A 1 159 ? 18.987 -3.006 -19.189 1.00 60.59 159 THR A C 1
ATOM 1288 O O . THR A 1 159 ? 18.317 -3.788 -19.863 1.00 60.59 159 THR A O 1
ATOM 1291 N N . HIS A 1 160 ? 19.625 -1.973 -19.736 1.00 62.41 160 HIS A N 1
ATOM 1292 C CA . HIS A 1 160 ? 19.673 -1.767 -21.179 1.00 62.41 160 HIS A CA 1
ATOM 1293 C C . HIS A 1 160 ? 20.807 -2.603 -21.788 1.00 62.41 160 HIS A C 1
ATOM 1295 O O . HIS A 1 160 ? 21.980 -2.373 -21.498 1.00 62.41 160 HIS A O 1
ATOM 1301 N N . VAL A 1 161 ? 20.471 -3.572 -22.641 1.00 68.44 161 VAL A N 1
ATOM 1302 C CA . VAL A 1 161 ? 21.468 -4.338 -23.401 1.00 68.44 161 VAL A CA 1
ATOM 1303 C C . VAL A 1 161 ? 21.764 -3.586 -24.696 1.00 68.44 161 VAL A C 1
ATOM 1305 O O . VAL A 1 161 ? 20.940 -3.557 -25.607 1.00 68.44 161 VAL A O 1
ATOM 1308 N N . SER A 1 162 ? 22.938 -2.961 -24.790 1.00 69.50 162 SER A N 1
ATOM 1309 C CA . SER A 1 162 ? 23.446 -2.414 -26.049 1.00 69.50 162 SER A CA 1
ATOM 1310 C C . SER A 1 162 ? 24.211 -3.496 -26.810 1.00 69.50 162 SER A C 1
ATOM 1312 O O . SER A 1 162 ? 25.284 -3.936 -26.404 1.00 69.50 162 SER A O 1
ATOM 1314 N N . ILE A 1 163 ? 23.656 -3.938 -27.938 1.00 77.75 163 ILE A N 1
ATOM 1315 C CA . ILE A 1 163 ? 24.348 -4.848 -28.853 1.00 77.75 163 ILE A CA 1
ATOM 1316 C C . ILE A 1 163 ? 25.167 -3.991 -29.816 1.00 77.75 163 ILE A C 1
ATOM 1318 O O . ILE A 1 163 ? 24.608 -3.250 -30.622 1.00 77.75 163 ILE A O 1
ATOM 1322 N N . VAL A 1 164 ? 26.492 -4.084 -29.730 1.00 79.44 164 VAL A N 1
ATOM 1323 C CA . VAL A 1 164 ? 27.405 -3.454 -30.691 1.00 79.44 164 VAL A CA 1
ATOM 1324 C C . VAL A 1 164 ? 27.904 -4.542 -31.635 1.00 79.44 164 VAL A C 1
ATOM 1326 O O . VAL A 1 164 ? 28.597 -5.463 -31.209 1.00 79.44 164 VAL A O 1
ATOM 1329 N N . GLN A 1 165 ? 27.548 -4.457 -32.919 1.00 76.06 165 GLN A N 1
ATOM 1330 C CA . GLN A 1 165 ? 28.179 -5.288 -33.943 1.00 76.06 165 GLN A CA 1
ATOM 1331 C C . GLN A 1 165 ? 29.571 -4.728 -34.237 1.00 76.06 165 GLN A C 1
ATOM 1333 O O . GLN A 1 165 ? 29.704 -3.675 -34.859 1.00 76.06 165 GLN A O 1
ATOM 1338 N N . ALA A 1 166 ? 30.611 -5.436 -33.800 1.00 69.69 166 ALA A N 1
ATOM 1339 C CA . ALA A 1 166 ? 31.951 -5.224 -34.323 1.00 69.69 166 ALA A CA 1
ATOM 1340 C C . ALA A 1 166 ? 31.973 -5.743 -35.767 1.00 69.69 166 ALA A C 1
ATOM 1342 O O . ALA A 1 166 ? 31.860 -6.944 -36.007 1.00 69.69 166 ALA A O 1
ATOM 1343 N N . HIS A 1 167 ? 32.045 -4.835 -36.737 1.00 66.62 167 HIS A N 1
ATOM 1344 C CA . HIS A 1 167 ? 32.384 -5.213 -38.100 1.00 66.62 167 HIS A CA 1
ATOM 1345 C C . HIS A 1 167 ? 33.894 -5.452 -38.143 1.00 66.62 167 HIS A C 1
ATOM 1347 O O . HIS A 1 167 ? 34.665 -4.508 -37.970 1.00 66.62 167 HIS A O 1
ATOM 1353 N N . ASP A 1 168 ? 34.313 -6.693 -38.387 1.00 60.81 168 ASP A N 1
ATOM 1354 C CA . ASP A 1 168 ? 35.703 -7.019 -38.701 1.00 60.81 168 ASP A CA 1
ATOM 1355 C C . ASP A 1 168 ? 36.084 -6.336 -40.021 1.00 60.81 168 ASP A C 1
ATOM 1357 O O . ASP A 1 168 ? 35.882 -6.860 -41.116 1.00 60.81 168 ASP A O 1
ATOM 1361 N N . THR A 1 169 ? 36.617 -5.117 -39.950 1.00 52.88 169 THR A N 1
ATOM 1362 C CA . THR A 1 169 ? 37.444 -4.594 -41.038 1.00 52.88 169 THR A CA 1
ATOM 1363 C C . THR A 1 169 ? 38.774 -5.348 -41.014 1.00 52.88 169 THR A C 1
ATOM 1365 O O . THR A 1 169 ? 39.487 -5.252 -40.011 1.00 52.88 169 THR A O 1
ATOM 1368 N N . PRO A 1 170 ? 39.141 -6.093 -42.075 1.00 53.41 170 PRO A N 1
ATOM 1369 C CA . PRO A 1 170 ? 40.436 -6.750 -42.134 1.00 53.41 170 PRO A CA 1
ATOM 1370 C C . PRO A 1 170 ? 41.568 -5.713 -42.129 1.00 53.41 170 PRO A C 1
ATOM 1372 O O . PRO A 1 170 ? 41.476 -4.644 -42.730 1.00 53.41 170 PRO A O 1
ATOM 1375 N N . SER A 1 171 ? 42.621 -6.064 -41.398 1.00 54.53 171 SER A N 1
ATOM 1376 C CA . SER A 1 171 ? 43.814 -5.295 -41.050 1.00 54.53 171 SER A CA 1
ATOM 1377 C C . SER A 1 171 ? 44.431 -4.417 -42.145 1.00 54.53 171 SER A C 1
ATOM 1379 O O . SER A 1 171 ? 44.658 -4.871 -43.262 1.00 54.53 171 SER A O 1
ATOM 1381 N N . ALA A 1 172 ? 44.925 -3.245 -41.732 1.00 46.59 172 ALA A N 1
ATOM 1382 C CA . ALA A 1 172 ? 46.205 -2.705 -42.196 1.00 46.59 172 ALA A CA 1
ATOM 1383 C C . ALA A 1 172 ? 46.776 -1.712 -41.165 1.00 46.59 172 ALA A C 1
ATOM 1385 O O . ALA A 1 172 ? 46.366 -0.559 -41.137 1.00 46.59 172 ALA A O 1
ATOM 1386 N N . CYS A 1 173 ? 47.688 -2.177 -40.301 1.00 39.44 173 CYS A N 1
ATOM 1387 C CA . CYS A 1 173 ? 48.984 -1.542 -40.000 1.00 39.44 173 CYS A CA 1
ATOM 1388 C C . CYS A 1 173 ? 49.640 -2.259 -38.802 1.00 39.44 173 CYS A C 1
ATOM 1390 O O . CYS A 1 173 ? 49.634 -1.776 -37.675 1.00 39.44 173 CYS A O 1
ATOM 1392 N N . ASN A 1 174 ? 50.204 -3.441 -39.060 1.00 44.75 174 ASN A N 1
ATOM 1393 C CA . ASN A 1 174 ? 51.400 -3.871 -38.344 1.00 44.75 174 ASN A CA 1
ATOM 1394 C C . ASN A 1 174 ? 52.573 -3.283 -39.129 1.00 44.75 174 ASN A C 1
ATOM 1396 O O . ASN A 1 174 ? 52.901 -3.796 -40.198 1.00 44.75 174 ASN A O 1
ATOM 1400 N N . ILE A 1 175 ? 53.187 -2.214 -38.628 1.00 44.25 175 ILE A N 1
ATOM 1401 C CA . ILE A 1 175 ? 54.550 -1.859 -39.016 1.00 44.25 175 ILE A CA 1
ATOM 1402 C C . ILE A 1 175 ? 55.328 -1.537 -37.739 1.00 44.25 175 ILE A C 1
ATOM 1404 O O . ILE A 1 175 ? 55.203 -0.464 -37.164 1.00 44.25 175 ILE A O 1
ATOM 1408 N N . ALA A 1 176 ? 56.115 -2.540 -37.353 1.00 36.09 176 ALA A N 1
ATOM 1409 C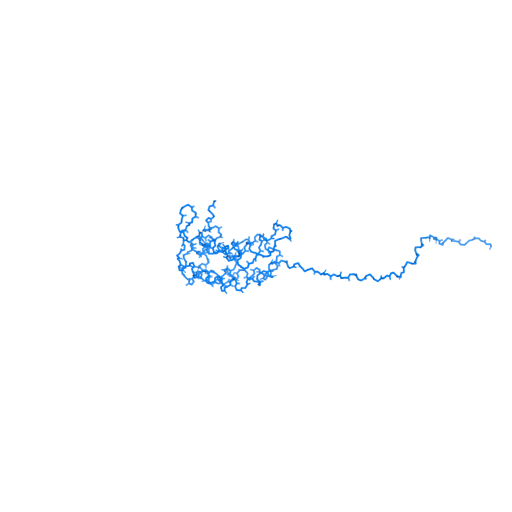 CA . ALA A 1 176 ? 57.383 -2.474 -36.639 1.00 36.09 176 ALA A CA 1
ATOM 1410 C C . ALA A 1 176 ? 57.405 -1.906 -35.209 1.00 36.09 176 ALA A C 1
ATOM 1412 O O . ALA A 1 176 ? 57.579 -0.715 -34.969 1.00 36.09 176 ALA A O 1
ATOM 1413 N N . SER A 1 177 ? 57.451 -2.838 -34.258 1.00 37.78 177 SER A N 1
ATOM 1414 C CA . SER A 1 177 ? 58.380 -2.757 -33.133 1.00 37.78 177 SER A CA 1
ATOM 1415 C C . SER A 1 177 ? 59.812 -2.517 -33.642 1.00 37.78 177 SER A C 1
ATOM 1417 O O . SER A 1 177 ? 60.305 -3.285 -34.469 1.00 37.78 177 SER A O 1
ATOM 1419 N N . TYR A 1 178 ? 60.499 -1.511 -33.106 1.00 38.44 178 TYR A N 1
ATOM 1420 C CA . TYR A 1 178 ? 61.935 -1.592 -32.847 1.00 38.44 178 TYR A CA 1
ATOM 1421 C C . TYR A 1 178 ? 62.230 -0.942 -31.487 1.00 38.44 178 TYR A C 1
ATOM 1423 O O . TYR A 1 178 ? 62.125 0.266 -31.298 1.00 38.44 178 TYR A O 1
ATOM 1431 N N . GLU A 1 179 ? 62.548 -1.791 -30.514 1.00 38.41 179 GLU A N 1
ATOM 1432 C CA . GLU A 1 179 ? 63.377 -1.445 -29.360 1.00 38.41 179 GLU A CA 1
ATOM 1433 C C . GLU A 1 179 ? 64.806 -1.149 -29.841 1.00 38.41 179 GLU A C 1
ATOM 1435 O O . GLU A 1 179 ? 65.301 -1.817 -30.750 1.00 38.41 179 GLU A O 1
ATOM 1440 N N . GLY A 1 180 ? 65.495 -0.191 -29.213 1.00 36.94 180 GLY A N 1
ATOM 1441 C CA . GLY A 1 180 ? 66.933 0.002 -29.416 1.00 36.94 180 GLY A CA 1
ATOM 1442 C C . GLY A 1 180 ? 67.464 1.335 -28.893 1.00 36.94 180 GLY A C 1
ATOM 1443 O O . GLY A 1 180 ? 67.128 2.388 -29.420 1.00 36.94 180 GLY A O 1
ATOM 1444 N N . ALA A 1 181 ? 68.283 1.262 -27.847 1.00 40.72 181 ALA A N 1
ATOM 1445 C CA . ALA A 1 181 ? 68.990 2.349 -27.176 1.00 40.72 181 ALA A CA 1
ATOM 1446 C C . ALA A 1 181 ? 69.964 3.131 -28.086 1.00 40.72 181 ALA A C 1
ATOM 1448 O O . ALA A 1 181 ? 70.503 2.555 -29.021 1.00 40.72 181 ALA A O 1
ATOM 1449 N N . ASP A 1 182 ? 70.240 4.407 -27.775 1.00 42.12 182 ASP A N 1
ATOM 1450 C CA . ASP A 1 182 ? 71.598 4.835 -27.386 1.00 42.12 182 ASP A CA 1
ATOM 1451 C C . ASP A 1 182 ? 71.726 6.343 -27.074 1.00 42.12 182 ASP A C 1
ATOM 1453 O O . ASP A 1 182 ? 71.245 7.232 -27.775 1.00 42.12 182 ASP A O 1
ATOM 1457 N N . THR A 1 183 ? 72.415 6.599 -25.963 1.00 54.94 183 THR A N 1
ATOM 1458 C CA . THR A 1 183 ? 72.904 7.867 -25.397 1.00 54.94 183 THR A CA 1
ATOM 1459 C C . THR A 1 183 ? 73.831 8.666 -26.327 1.00 54.94 183 THR A C 1
ATOM 1461 O O . THR A 1 183 ? 74.736 8.077 -26.915 1.00 54.94 183 THR A O 1
ATOM 1464 N N . PRO A 1 184 ? 73.773 10.015 -26.351 1.00 43.88 184 PRO A N 1
ATOM 1465 C CA . PRO A 1 184 ? 74.837 10.821 -26.943 1.00 43.88 184 PRO A CA 1
ATOM 1466 C C . PRO A 1 184 ? 75.962 11.072 -25.923 1.00 43.88 184 PRO A C 1
ATOM 1468 O O . PRO A 1 184 ? 75.906 11.992 -25.106 1.00 43.88 184 PRO A O 1
ATOM 1471 N N . GLY A 1 185 ? 77.003 10.240 -25.977 1.00 42.94 185 GLY A N 1
ATOM 1472 C CA . GLY A 1 185 ? 78.279 10.450 -25.295 1.00 42.94 185 GLY A CA 1
ATOM 1473 C C . GLY A 1 185 ? 79.330 11.064 -26.226 1.00 42.94 185 GLY A C 1
ATOM 1474 O O . GLY A 1 185 ? 79.824 10.390 -27.115 1.00 42.94 185 GLY A O 1
ATOM 1475 N N . ASN A 1 186 ? 79.665 12.331 -25.961 1.00 43.44 186 ASN A N 1
ATOM 1476 C CA . ASN A 1 186 ? 80.982 12.984 -26.064 1.00 43.44 186 ASN A CA 1
ATOM 1477 C C . ASN A 1 186 ? 81.876 12.788 -27.322 1.00 43.44 186 ASN A C 1
ATOM 1479 O O . ASN A 1 186 ? 82.391 11.695 -27.544 1.00 43.44 186 ASN A O 1
ATOM 1483 N N . PRO A 1 187 ? 82.262 13.870 -28.030 1.00 52.41 187 PRO A N 1
ATOM 1484 C CA . PRO A 1 187 ? 83.397 13.843 -28.949 1.00 52.41 187 PRO A CA 1
ATOM 1485 C C . PRO A 1 187 ? 84.723 14.286 -28.287 1.00 52.41 187 PRO A C 1
ATOM 1487 O O . PRO A 1 187 ? 84.851 15.387 -27.754 1.00 52.41 187 PRO A O 1
ATOM 1490 N N . ARG A 1 188 ? 85.751 13.439 -28.404 1.00 40.94 188 ARG A N 1
ATOM 1491 C CA . ARG A 1 188 ? 87.197 13.763 -28.435 1.00 40.94 188 ARG A CA 1
ATOM 1492 C C . ARG A 1 188 ? 87.903 12.656 -29.239 1.00 40.94 188 ARG A C 1
ATOM 1494 O O . ARG A 1 188 ? 87.400 11.535 -29.219 1.00 40.94 188 ARG A O 1
ATOM 1501 N N . PRO A 1 189 ? 89.139 12.840 -29.730 1.00 47.75 189 PRO A N 1
ATOM 1502 C CA . PRO A 1 189 ? 89.796 14.033 -30.276 1.00 47.75 189 PRO A CA 1
ATOM 1503 C C . PRO A 1 189 ? 90.452 13.736 -31.651 1.00 47.75 189 PRO A C 1
ATOM 1505 O O . PRO A 1 189 ? 90.583 12.577 -32.032 1.00 47.75 189 PRO A O 1
ATOM 1508 N N . LEU A 1 190 ? 90.930 14.776 -32.340 1.00 39.78 190 LEU A N 1
ATOM 1509 C CA . LEU A 1 190 ? 92.246 14.849 -32.998 1.00 39.78 190 LEU A CA 1
ATOM 1510 C C . LEU A 1 190 ? 92.661 16.324 -33.033 1.00 39.78 190 LEU A C 1
ATOM 1512 O O . LEU A 1 190 ? 91.773 17.160 -33.317 1.00 39.78 190 LEU A O 1
#

Organism: NCBI:txid157072

InterPro domains:
  IPR032727 Flagellar C1a complex subunit C1a-32 [PF14769] (58-160)
  IPR032727 Flagellar C1a complex subunit C1a-32 [PTHR28457] (3-164)